Protein AF-X2F4T0-F1 (afdb_monomer)

Mean predicted aligned error: 16.47 Å

pLDDT: mean 76.65, std 18.2, range [30.33, 97.62]

InterPro domains:
  IPR002913 START domain [PF01852] (118-258)
  IPR002913 START domain [PS50848] (85-258)
  IPR023393 START-like domain superfamily [G3DSA:3.30.530.20] (119-259)
  IPR051869 StAR-related Lipid Transfer (STARD3) [PTHR46121] (121-260)

Organism: Bombyx mori (NCBI:txid7091)

Secondary structure (DSSP, 8-state):
-------PPP---HHHHHHHHHHHH--SSHHHHHHHHTTS-HHHHHHHHHHH-S-----------PPPHHHHHHHHHHHHHHHHHHHT-S-PEEEEE-TTT--EEEEEEETTTEEEEEE--SBTTEEEEEEEEPPBGGGTBPPEEEEEEEEEEEE-TTS-B-SSS-SEEEEEEEE---TT-PPPTTSEE-EEEEEEEEEEEEEEE-TTS-EEEEEEEEEEEEEE--SS--HHHHHHHHHHHHHHHHHHHHHHHHHHHHTT--

Nearest PDB structures (foldseek):
  7ztr-assembly1_A  TM=6.953E-01  e=1.237E-27  Bombyx mori
  7ztu-assembly1_A  TM=6.940E-01  e=1.237E-27  Bombyx mori
  7zvr-assembly1_A  TM=6.859E-01  e=2.130E-27  Bombyx mori
  7zvq-assembly1_A  TM=7.014E-01  e=6.310E-27  Bombyx mori
  8aaq-assembly1_A  TM=6.871E-01  e=3.115E-27  Bombyx mori

Radius of gyration: 27.35 Å; Cα contacts (8 Å, |Δi|>4): 321; chains: 1; bounding box: 47×78×76 Å

Sequence (262 aa):
MADSTSKSAPKINEETAERRLNELINVDSHDEYENRLSRISSALANWMKSVFNMDTTTKEEFDPVWLSIDEYKSQANESMANAWRIITLPNWTVEKRGTVRGDVVESRKVEGFGKVYRFTEIGDGVDLSYQVTAGGGRGIITPCDFVILRRTALLSREGRVVDDNPHGYISSGVSVQVPGYPPLKEMVRGHNKVGCWYLQPRTVQTPGGKIEDQALFQWLMCCDLKGKIPQFVLDVAFATVMLDYIVHVRKFVAEAKARAEF

Structure (mmCIF, N/CA/C/O backbone):
data_AF-X2F4T0-F1
#
_entry.id   AF-X2F4T0-F1
#
loop_
_atom_site.group_PDB
_atom_site.id
_atom_site.type_symbol
_atom_site.label_atom_id
_atom_site.label_alt_id
_atom_site.label_comp_id
_atom_site.label_asym_id
_atom_site.label_entity_id
_atom_site.label_seq_id
_atom_site.pdbx_PDB_ins_code
_atom_site.Cartn_x
_atom_site.Cartn_y
_atom_site.Cartn_z
_atom_site.occupancy
_atom_site.B_iso_or_equiv
_atom_site.auth_seq_id
_atom_site.auth_comp_id
_atom_site.auth_asym_id
_atom_site.auth_atom_id
_atom_site.pdbx_PDB_model_num
ATOM 1 N N . MET A 1 1 ? -8.424 -57.060 -48.474 1.00 34.72 1 MET A N 1
ATOM 2 C CA . MET A 1 1 ? -6.971 -56.800 -48.392 1.00 34.72 1 MET A CA 1
ATOM 3 C C . MET A 1 1 ? -6.812 -55.316 -48.686 1.00 34.72 1 MET A C 1
ATOM 5 O O . MET A 1 1 ? -7.198 -54.915 -49.772 1.00 34.72 1 MET A O 1
ATOM 9 N N . ALA A 1 2 ? -6.716 -54.465 -47.660 1.00 32.41 2 ALA A N 1
ATOM 10 C CA . ALA A 1 2 ? -5.462 -54.043 -47.008 1.00 32.41 2 ALA A CA 1
ATOM 11 C C . ALA A 1 2 ? -4.508 -53.392 -48.040 1.00 32.41 2 ALA A C 1
ATOM 13 O O . ALA A 1 2 ? -4.246 -53.999 -49.068 1.00 32.41 2 ALA A O 1
ATOM 14 N N . ASP A 1 3 ? -3.983 -52.181 -47.867 1.00 30.33 3 ASP A N 1
ATOM 15 C CA . ASP A 1 3 ? -3.604 -51.554 -46.605 1.00 30.33 3 ASP A CA 1
ATOM 16 C C . ASP A 1 3 ? -3.477 -50.025 -46.754 1.00 30.33 3 ASP A C 1
ATOM 18 O O . ASP A 1 3 ? -2.968 -49.519 -47.757 1.00 30.33 3 ASP A O 1
ATOM 22 N N . SER A 1 4 ? -3.947 -49.292 -45.746 1.00 38.19 4 SER A N 1
ATOM 23 C CA . SER A 1 4 ? -3.783 -47.847 -45.608 1.00 38.19 4 SER A CA 1
ATOM 24 C C . SER A 1 4 ? -2.483 -47.575 -44.856 1.00 38.19 4 SER A C 1
ATOM 26 O O . SER A 1 4 ? -2.460 -47.561 -43.624 1.00 38.19 4 SER A O 1
ATOM 28 N N . THR A 1 5 ? -1.385 -47.321 -45.563 1.00 35.44 5 THR A N 1
ATOM 29 C CA . THR A 1 5 ? -0.152 -46.872 -44.904 1.00 35.44 5 THR A CA 1
ATOM 30 C C . THR A 1 5 ? -0.245 -45.388 -44.565 1.00 35.44 5 THR A C 1
ATOM 32 O O . THR A 1 5 ? 0.221 -44.520 -45.304 1.00 35.44 5 THR A O 1
ATOM 35 N N . SER A 1 6 ? -0.844 -45.117 -43.405 1.00 35.50 6 SER A N 1
ATOM 36 C CA . SER A 1 6 ? -0.511 -43.976 -42.555 1.00 35.50 6 SER A CA 1
ATOM 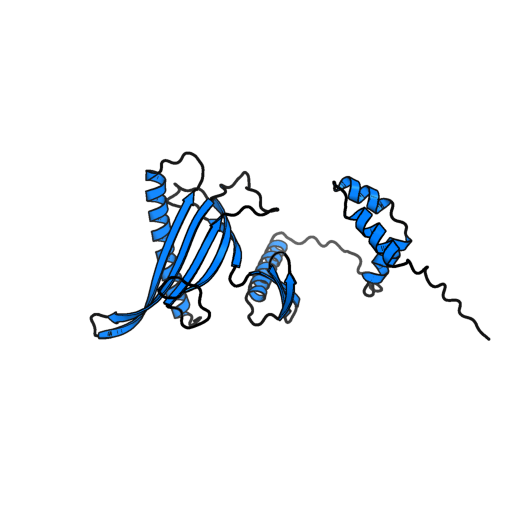37 C C . SER A 1 6 ? 1.012 -43.942 -42.381 1.00 35.50 6 SER A C 1
ATOM 39 O O . SER A 1 6 ? 1.595 -44.797 -41.712 1.00 35.50 6 SER A O 1
ATOM 41 N N . LYS A 1 7 ? 1.687 -42.987 -43.030 1.00 36.25 7 LYS A N 1
ATOM 42 C CA . LYS A 1 7 ? 3.088 -42.689 -42.716 1.00 36.25 7 LYS A CA 1
ATOM 43 C C . LYS A 1 7 ? 3.101 -41.980 -41.367 1.00 36.25 7 LYS A C 1
ATOM 45 O O . LYS A 1 7 ? 2.972 -40.761 -41.306 1.00 36.25 7 LYS A O 1
ATOM 50 N N . SER A 1 8 ? 3.227 -42.751 -40.288 1.00 39.72 8 SER A N 1
ATOM 51 C CA . SER A 1 8 ? 3.471 -42.202 -38.957 1.00 39.72 8 SER A CA 1
ATOM 52 C C . SER A 1 8 ? 4.715 -41.317 -39.007 1.00 39.72 8 SER A C 1
ATOM 54 O O . SER A 1 8 ? 5.788 -41.785 -39.402 1.00 39.72 8 SER A O 1
ATOM 56 N N . ALA A 1 9 ? 4.573 -40.049 -38.618 1.00 39.44 9 ALA A N 1
ATOM 57 C CA . ALA A 1 9 ? 5.710 -39.164 -38.405 1.00 39.44 9 ALA A CA 1
ATOM 58 C C . ALA A 1 9 ? 6.701 -39.832 -37.430 1.00 39.44 9 ALA A C 1
ATOM 60 O O . ALA A 1 9 ? 6.264 -40.519 -36.500 1.00 39.44 9 ALA A O 1
ATOM 61 N N . PRO A 1 10 ? 8.021 -39.684 -37.638 1.00 42.06 10 PRO A N 1
ATOM 62 C CA . PRO A 1 10 ? 9.007 -40.356 -36.804 1.00 42.06 10 PRO A CA 1
ATOM 63 C C . PRO A 1 10 ? 8.815 -39.925 -35.345 1.00 42.06 10 PRO A C 1
ATOM 65 O O . PRO A 1 10 ? 8.885 -38.737 -35.033 1.00 42.06 10 PRO A O 1
ATOM 68 N N . LYS A 1 11 ? 8.547 -40.893 -34.458 1.00 46.78 11 LYS A N 1
ATOM 69 C CA . L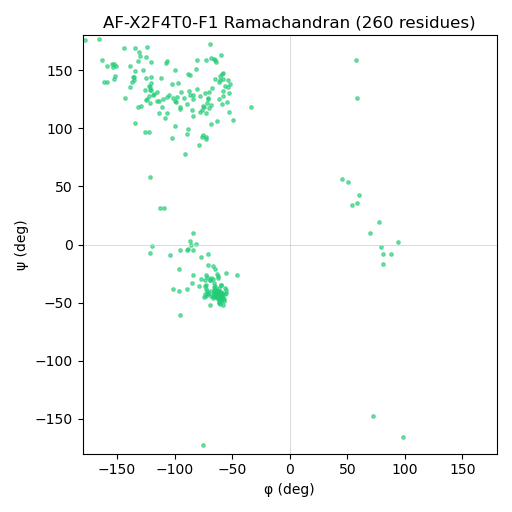YS A 1 11 ? 8.490 -40.663 -33.010 1.00 46.78 11 LYS A CA 1
ATOM 70 C C . LYS A 1 11 ? 9.878 -40.230 -32.548 1.00 46.78 11 LYS A C 1
ATOM 72 O O . LYS A 1 11 ? 10.804 -41.037 -32.510 1.00 46.78 11 LYS A O 1
ATOM 77 N N . ILE A 1 12 ? 10.024 -38.948 -32.240 1.00 49.56 12 ILE A N 1
ATOM 78 C CA . ILE A 1 12 ? 11.219 -38.425 -31.583 1.00 49.56 12 ILE A CA 1
ATOM 79 C C . ILE A 1 12 ? 11.184 -38.946 -30.142 1.00 49.56 12 ILE A C 1
ATOM 81 O O . ILE A 1 12 ? 10.179 -38.776 -29.458 1.00 49.56 12 ILE A O 1
ATOM 85 N N . ASN A 1 13 ? 12.253 -39.620 -29.711 1.00 57.34 13 ASN A N 1
ATOM 86 C CA . ASN A 1 13 ? 12.433 -40.035 -28.320 1.00 57.34 13 ASN A CA 1
ATOM 87 C C . ASN A 1 13 ? 12.401 -38.785 -27.417 1.00 57.34 13 ASN A C 1
ATOM 89 O O . ASN A 1 13 ? 13.129 -37.826 -27.681 1.00 57.34 13 ASN A O 1
ATOM 93 N N . GLU A 1 14 ? 11.562 -38.804 -26.383 1.00 50.53 14 GLU A N 1
ATOM 94 C CA . GLU A 1 14 ? 11.287 -37.698 -25.457 1.00 50.53 14 GLU A CA 1
ATOM 95 C C . GLU A 1 14 ? 12.575 -37.171 -24.797 1.00 50.53 14 GLU A C 1
ATOM 97 O O . GLU A 1 14 ? 12.822 -35.968 -24.816 1.00 50.53 14 GLU A O 1
ATOM 102 N N . GLU A 1 15 ? 13.508 -38.058 -24.428 1.00 53.06 15 GLU A N 1
ATOM 103 C CA . GLU A 1 15 ? 14.850 -37.682 -23.939 1.00 53.06 15 GLU A CA 1
ATOM 104 C C . GLU A 1 15 ? 15.665 -36.872 -24.963 1.00 53.06 15 GLU A C 1
ATOM 106 O O . GLU A 1 15 ? 16.446 -35.982 -24.624 1.00 53.06 15 GLU A O 1
ATOM 111 N N . THR A 1 16 ? 15.504 -37.171 -26.254 1.00 55.22 16 THR A N 1
ATOM 112 C CA . THR A 1 16 ? 16.222 -36.464 -27.327 1.00 55.22 16 THR A CA 1
ATOM 113 C C . THR A 1 16 ? 15.606 -35.091 -27.600 1.00 55.22 16 THR A C 1
ATOM 115 O O . THR A 1 16 ? 16.325 -34.171 -28.000 1.00 55.22 16 THR A O 1
ATOM 118 N N . ALA A 1 17 ? 14.297 -34.943 -27.379 1.00 51.72 17 ALA A N 1
ATOM 119 C CA . ALA A 1 17 ? 13.590 -33.671 -27.470 1.00 51.72 17 ALA A CA 1
ATOM 120 C C . ALA A 1 17 ? 13.931 -32.760 -26.280 1.00 51.72 17 ALA A C 1
ATOM 122 O O . ALA A 1 17 ? 14.278 -31.600 -26.492 1.00 51.72 17 ALA A O 1
ATOM 123 N N . GLU A 1 18 ? 13.947 -33.300 -25.059 1.00 52.81 18 GLU A N 1
ATOM 124 C CA . GLU A 1 18 ? 14.320 -32.566 -23.844 1.00 52.81 18 GLU A CA 1
ATOM 125 C C . GLU A 1 18 ? 15.777 -32.100 -23.866 1.00 52.81 18 GLU A C 1
ATOM 127 O O . GLU A 1 18 ? 16.062 -30.950 -23.532 1.00 52.81 18 GLU A O 1
ATOM 132 N N . ARG A 1 19 ? 16.712 -32.934 -24.345 1.00 59.75 19 ARG A N 1
ATOM 133 C CA . ARG A 1 19 ? 18.116 -32.519 -24.507 1.00 59.75 19 ARG A CA 1
ATOM 134 C C . ARG A 1 19 ? 18.255 -31.337 -25.469 1.00 59.75 19 ARG A C 1
ATOM 136 O O . ARG A 1 19 ? 18.952 -30.377 -25.161 1.00 59.75 19 ARG A O 1
ATOM 143 N N . ARG A 1 20 ? 17.563 -31.382 -26.611 1.00 56.28 20 ARG A N 1
ATOM 144 C CA . ARG A 1 20 ? 17.588 -30.304 -27.618 1.00 56.28 20 ARG A CA 1
ATOM 145 C C . ARG A 1 20 ? 16.887 -29.032 -27.140 1.00 56.28 20 ARG A C 1
ATOM 147 O O . ARG A 1 20 ? 17.281 -27.943 -27.541 1.00 56.28 20 ARG A O 1
ATOM 154 N N . LEU A 1 21 ? 15.874 -29.168 -26.286 1.00 49.81 21 LEU A N 1
ATOM 155 C CA . LEU A 1 21 ? 15.186 -28.050 -25.648 1.00 49.81 21 LEU A CA 1
ATOM 156 C C . LEU A 1 21 ? 16.086 -27.375 -24.599 1.00 49.81 21 LEU A C 1
ATOM 158 O O . LEU A 1 21 ? 16.213 -26.155 -24.592 1.00 49.81 21 LEU A O 1
ATOM 162 N N . ASN A 1 22 ? 16.799 -28.158 -23.788 1.00 54.38 22 ASN A N 1
ATOM 163 C CA . ASN A 1 22 ? 17.769 -27.637 -22.821 1.00 54.38 22 ASN A CA 1
ATOM 164 C C . ASN A 1 22 ? 18.965 -26.940 -23.493 1.00 54.38 22 ASN A C 1
ATOM 166 O O . ASN A 1 22 ? 19.428 -25.916 -22.999 1.00 54.38 22 ASN A O 1
ATOM 170 N N . GLU A 1 23 ? 19.426 -27.433 -24.646 1.00 55.47 23 GLU A N 1
ATOM 171 C CA . GLU A 1 23 ? 20.456 -26.772 -25.471 1.00 55.47 23 GLU A CA 1
ATOM 172 C C . GLU A 1 23 ? 19.984 -25.442 -26.097 1.00 55.47 23 GLU A C 1
ATOM 174 O O . GLU A 1 23 ? 20.820 -24.631 -26.510 1.00 55.47 23 GLU A O 1
ATOM 179 N N . LEU A 1 24 ? 18.665 -25.213 -26.175 1.00 49.72 24 LEU A N 1
ATOM 180 C CA . LEU A 1 24 ? 18.072 -23.969 -26.668 1.00 49.72 24 LEU A CA 1
ATOM 181 C C . LEU A 1 24 ? 17.861 -22.925 -25.576 1.00 49.72 24 LEU A C 1
ATOM 183 O O . LEU A 1 24 ? 18.011 -21.738 -25.834 1.00 49.72 24 LEU A O 1
ATOM 187 N N . ILE A 1 25 ? 17.466 -23.369 -24.383 1.00 44.50 25 ILE A N 1
ATOM 188 C CA . ILE A 1 25 ? 17.078 -22.484 -23.278 1.00 44.50 25 ILE A CA 1
ATOM 189 C C . ILE A 1 25 ? 18.314 -22.012 -22.493 1.00 44.50 25 ILE A C 1
ATOM 191 O O . ILE A 1 25 ? 18.301 -20.918 -21.937 1.00 44.50 25 ILE A O 1
ATOM 195 N N . ASN A 1 26 ? 19.403 -22.791 -22.495 1.00 54.03 26 ASN A N 1
ATOM 196 C CA . ASN A 1 26 ? 20.692 -22.384 -21.928 1.00 54.03 26 ASN A CA 1
ATOM 197 C C . ASN A 1 26 ? 21.576 -21.701 -22.978 1.00 54.03 26 ASN A C 1
ATOM 199 O O . ASN A 1 26 ? 22.514 -22.299 -23.512 1.00 54.03 26 ASN A O 1
ATOM 203 N N . VAL A 1 27 ? 21.274 -20.437 -23.259 1.00 52.91 27 VAL A N 1
ATOM 204 C CA . VAL A 1 27 ? 22.135 -19.534 -24.029 1.00 52.91 27 VAL A CA 1
ATOM 205 C C . VAL A 1 27 ? 22.200 -18.173 -23.357 1.00 52.91 27 VAL A C 1
ATOM 207 O O . VAL A 1 27 ? 21.212 -17.691 -22.806 1.00 52.91 27 VAL A O 1
ATOM 210 N N . ASP A 1 28 ? 23.372 -17.549 -23.422 1.00 53.44 28 ASP A N 1
ATOM 211 C CA . ASP A 1 28 ? 23.686 -16.350 -22.641 1.00 53.44 28 ASP A CA 1
ATOM 212 C C . ASP A 1 28 ? 23.230 -15.045 -23.327 1.00 53.44 28 ASP A C 1
ATOM 214 O O . ASP A 1 28 ? 23.408 -13.956 -22.778 1.00 53.44 28 ASP A O 1
ATOM 218 N N . SER A 1 29 ? 22.628 -15.123 -24.525 1.00 57.91 29 SER A N 1
ATOM 219 C CA . SER A 1 29 ? 22.094 -13.959 -25.246 1.00 57.91 29 SER A CA 1
ATOM 220 C C . SER A 1 29 ? 20.898 -14.279 -26.154 1.00 57.91 29 SER A C 1
ATOM 222 O O . SER A 1 29 ? 20.744 -15.389 -26.666 1.00 57.91 29 SER A O 1
ATOM 224 N N . HIS A 1 30 ? 20.058 -13.265 -26.383 1.00 45.62 30 HIS A N 1
ATOM 225 C CA . HIS A 1 30 ? 18.865 -13.355 -27.231 1.00 45.62 30 HIS A CA 1
ATOM 226 C C . HIS A 1 30 ? 19.203 -13.605 -28.714 1.00 45.62 30 HIS A C 1
ATOM 228 O O . HIS A 1 30 ? 18.536 -14.396 -29.373 1.00 45.62 30 HIS A O 1
ATOM 234 N N . ASP A 1 31 ? 20.292 -13.024 -29.223 1.00 59.56 31 ASP A N 1
ATOM 235 C CA . ASP A 1 31 ? 20.726 -13.232 -30.612 1.00 59.56 31 ASP A CA 1
ATOM 236 C C . ASP A 1 31 ? 21.247 -14.659 -30.854 1.00 59.56 31 ASP A C 1
ATOM 238 O O . ASP A 1 31 ? 21.120 -15.213 -31.951 1.00 59.56 31 ASP A O 1
ATOM 242 N N . GLU A 1 32 ? 21.830 -15.283 -29.827 1.00 56.03 32 GLU A N 1
ATOM 243 C CA . GLU A 1 32 ? 22.248 -16.684 -29.877 1.00 56.03 32 GLU A CA 1
ATOM 244 C C . GLU A 1 32 ? 21.044 -17.630 -29.822 1.00 56.03 32 GLU A C 1
ATOM 246 O O . GLU A 1 32 ? 21.013 -18.626 -30.550 1.00 56.03 32 GLU A O 1
ATOM 251 N N . TYR A 1 33 ? 20.029 -17.287 -29.025 1.00 52.78 33 TYR A N 1
ATOM 252 C CA . TYR A 1 33 ? 18.744 -17.984 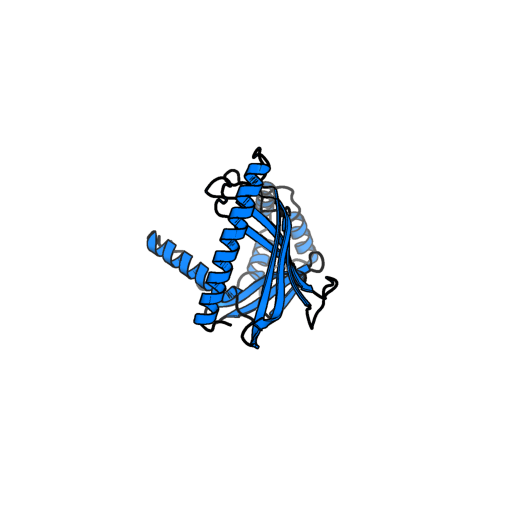-29.001 1.00 52.78 33 TYR A CA 1
ATOM 253 C C . TYR A 1 33 ? 18.080 -17.983 -30.385 1.00 52.78 33 TYR A C 1
ATOM 255 O O . TYR A 1 33 ? 17.775 -19.054 -30.910 1.00 52.78 33 TYR A O 1
ATOM 263 N N . GLU A 1 34 ? 17.943 -16.818 -31.023 1.00 53.06 34 GLU A N 1
ATOM 264 C CA . GLU A 1 34 ? 17.313 -16.678 -32.347 1.00 53.06 34 GLU A CA 1
ATOM 265 C C . GLU A 1 34 ? 18.103 -17.402 -33.452 1.00 53.06 34 GLU A C 1
ATOM 267 O O . GLU A 1 34 ? 17.537 -18.132 -34.275 1.00 53.06 34 GLU A O 1
ATOM 272 N N . ASN A 1 35 ? 19.438 -17.313 -33.428 1.00 62.19 35 ASN A N 1
ATOM 273 C CA . ASN A 1 35 ? 20.282 -18.074 -34.352 1.00 62.19 35 ASN A CA 1
ATOM 274 C C . ASN A 1 35 ? 20.129 -19.588 -34.168 1.00 62.19 35 ASN A C 1
ATOM 276 O O . ASN A 1 35 ? 20.092 -20.325 -35.156 1.00 62.19 35 ASN A O 1
ATOM 280 N N . ARG A 1 36 ? 20.034 -20.086 -32.931 1.00 58.38 36 ARG A N 1
ATOM 281 C CA . ARG A 1 36 ? 19.844 -21.521 -32.669 1.00 58.38 36 ARG A CA 1
ATOM 282 C C . ARG A 1 36 ? 18.441 -21.985 -33.035 1.00 58.38 36 ARG A C 1
ATOM 284 O O . ARG A 1 36 ? 18.317 -23.045 -33.647 1.00 58.38 36 ARG A O 1
ATOM 291 N N . LEU A 1 37 ? 17.420 -21.179 -32.747 1.00 50.31 37 LEU A N 1
ATOM 292 C CA . LEU A 1 37 ? 16.026 -21.419 -33.121 1.00 50.31 37 LEU A CA 1
ATOM 293 C C . LEU A 1 37 ? 15.891 -21.628 -34.637 1.00 50.31 37 LEU A C 1
ATOM 295 O O . LEU A 1 37 ? 15.239 -22.576 -35.075 1.00 50.31 37 LEU A O 1
ATOM 299 N N . SER A 1 38 ? 16.604 -20.825 -35.434 1.00 57.75 38 SER A N 1
ATOM 300 C CA . SER A 1 38 ? 16.615 -20.933 -36.901 1.00 57.75 38 SER A CA 1
ATOM 301 C C . SER A 1 38 ? 17.231 -22.236 -37.447 1.00 57.75 38 SER A C 1
ATOM 303 O O . SER A 1 38 ? 16.947 -22.630 -38.578 1.00 57.75 38 SER A O 1
ATOM 305 N N . ARG A 1 39 ? 18.059 -22.934 -36.653 1.00 53.66 39 ARG A N 1
ATOM 306 C CA . ARG A 1 39 ? 18.777 -24.168 -37.044 1.00 53.66 39 ARG A CA 1
ATOM 307 C C . ARG A 1 39 ? 18.055 -25.451 -36.631 1.00 53.66 39 ARG A C 1
ATOM 309 O O . ARG A 1 39 ? 18.507 -26.548 -36.969 1.00 53.66 39 ARG A O 1
ATOM 316 N N . ILE A 1 40 ? 16.947 -25.346 -35.903 1.00 54.66 40 ILE A N 1
ATOM 317 C CA . ILE A 1 40 ? 16.163 -26.500 -35.470 1.00 54.66 40 ILE A CA 1
ATOM 318 C C . ILE A 1 40 ? 15.437 -27.113 -36.673 1.00 54.66 40 ILE A C 1
ATOM 320 O O . ILE A 1 40 ? 14.687 -26.449 -37.383 1.00 54.66 40 ILE A O 1
ATOM 324 N N . SER A 1 41 ? 15.625 -28.420 -36.879 1.00 54.16 41 SER A N 1
ATOM 325 C CA . SER A 1 41 ? 14.982 -29.149 -37.976 1.00 54.16 41 SER A CA 1
ATOM 326 C C . SER A 1 41 ? 13.454 -29.053 -37.917 1.00 54.16 41 SER A C 1
ATOM 328 O O . SER A 1 41 ? 12.866 -29.130 -36.833 1.00 54.16 41 SER A O 1
ATOM 330 N N . SER A 1 42 ? 12.822 -29.048 -39.091 1.00 54.53 42 SER A N 1
ATOM 331 C CA . SER A 1 42 ? 11.366 -29.075 -39.293 1.00 54.53 42 SER A CA 1
ATOM 332 C C . SER A 1 42 ? 10.617 -30.100 -38.431 1.00 54.53 42 SER A C 1
ATOM 334 O O . SER A 1 42 ? 9.462 -29.876 -38.086 1.00 54.53 42 SER A O 1
ATOM 336 N N . ALA A 1 43 ? 11.263 -31.190 -38.014 1.00 50.66 43 ALA A N 1
ATOM 337 C CA . ALA A 1 43 ? 10.671 -32.212 -37.157 1.00 50.66 43 ALA A CA 1
ATOM 338 C C . ALA A 1 43 ? 10.303 -31.718 -35.738 1.00 50.66 43 ALA A C 1
ATOM 340 O O . ALA A 1 43 ? 9.238 -32.080 -35.243 1.00 50.66 43 ALA A O 1
ATOM 341 N N . LEU A 1 44 ? 11.114 -30.860 -35.098 1.00 47.47 44 LEU A N 1
ATOM 342 C CA . LEU A 1 44 ? 10.796 -30.316 -33.763 1.00 47.47 44 LEU A CA 1
ATOM 343 C C . LEU A 1 44 ? 9.767 -29.181 -33.860 1.00 47.47 44 LEU A C 1
ATOM 345 O O . LEU A 1 44 ? 8.865 -29.101 -33.033 1.00 47.47 44 LEU A O 1
ATOM 349 N N . ALA A 1 45 ? 9.842 -28.364 -34.916 1.00 50.00 45 ALA A N 1
ATOM 350 C CA . ALA A 1 45 ? 8.810 -27.376 -35.228 1.00 50.00 45 ALA A CA 1
ATOM 351 C C . ALA A 1 45 ? 7.447 -28.044 -35.492 1.00 50.00 45 ALA A C 1
ATOM 353 O O . ALA A 1 45 ? 6.415 -27.537 -35.061 1.00 50.00 45 ALA A O 1
ATOM 354 N N . ASN A 1 46 ? 7.432 -29.209 -36.147 1.00 49.00 46 ASN A N 1
ATOM 355 C CA . ASN A 1 46 ? 6.214 -29.984 -36.389 1.00 49.00 46 ASN A CA 1
ATOM 356 C C . ASN A 1 46 ? 5.681 -30.664 -35.119 1.00 49.00 46 ASN A C 1
ATOM 358 O O . ASN A 1 46 ? 4.468 -30.734 -34.942 1.00 49.00 46 ASN A O 1
ATOM 362 N N . TRP A 1 47 ? 6.556 -31.116 -34.216 1.00 51.53 47 TRP A N 1
ATOM 363 C CA . TRP A 1 47 ? 6.140 -31.618 -32.904 1.00 51.53 47 TRP A CA 1
ATOM 364 C C . TRP A 1 47 ? 5.557 -30.500 -32.028 1.00 51.53 47 TRP A C 1
ATOM 366 O O . TRP A 1 47 ? 4.457 -30.657 -31.511 1.00 51.53 47 TRP A O 1
ATOM 376 N N . MET A 1 48 ? 6.206 -29.332 -31.955 1.00 41.78 48 MET A N 1
ATOM 377 C CA . MET A 1 48 ? 5.660 -28.161 -31.256 1.00 41.78 48 MET A CA 1
ATOM 378 C C . MET A 1 48 ? 4.309 -27.733 -31.844 1.00 41.78 48 MET A C 1
ATOM 380 O O . MET A 1 48 ? 3.357 -27.523 -31.102 1.00 41.78 48 MET A O 1
ATOM 384 N N . LYS A 1 49 ? 4.166 -27.709 -33.175 1.00 45.81 49 LYS A N 1
ATOM 385 C CA . LYS A 1 49 ? 2.864 -27.482 -33.826 1.00 45.81 49 LYS A CA 1
ATOM 386 C C . LYS A 1 49 ? 1.818 -28.535 -33.453 1.00 45.81 49 LYS A C 1
ATOM 388 O O . LYS A 1 49 ? 0.657 -28.186 -33.317 1.00 45.81 49 LYS A O 1
ATOM 393 N N . SER A 1 50 ? 2.203 -29.796 -33.257 1.00 48.88 50 SER A N 1
ATOM 394 C CA . SER A 1 50 ? 1.286 -30.861 -32.822 1.00 48.88 50 SER A CA 1
ATOM 395 C C . SER A 1 50 ? 0.854 -30.736 -31.359 1.00 48.88 50 SER A C 1
ATOM 397 O O . SER A 1 50 ? -0.214 -31.230 -31.016 1.00 48.88 50 SER A O 1
ATOM 399 N N . VAL A 1 51 ? 1.679 -30.130 -30.503 1.00 43.72 51 VAL A N 1
ATOM 400 C CA . VAL A 1 51 ? 1.371 -29.913 -29.079 1.00 43.72 51 VAL A CA 1
ATOM 401 C C . VAL A 1 51 ? 0.548 -28.635 -28.883 1.00 43.72 51 VAL A C 1
ATOM 403 O O . VAL A 1 51 ? -0.312 -28.596 -28.008 1.00 43.72 51 VAL A O 1
ATOM 406 N N . PHE A 1 52 ? 0.777 -27.608 -29.711 1.00 43.03 52 PHE A N 1
ATOM 407 C CA . PHE A 1 52 ? 0.170 -26.281 -29.560 1.00 43.03 52 PHE A CA 1
ATOM 408 C C . PHE A 1 52 ? -0.982 -25.963 -30.527 1.00 43.03 52 PHE A C 1
ATOM 410 O O . PHE A 1 52 ? -1.677 -24.974 -30.304 1.00 43.03 52 PHE A O 1
ATOM 417 N N . ASN A 1 53 ? -1.254 -26.783 -31.549 1.00 42.09 53 ASN A N 1
ATOM 418 C CA . ASN A 1 53 ? -2.454 -26.604 -32.369 1.00 42.09 53 ASN A CA 1
ATOM 419 C C . ASN A 1 53 ? -3.655 -27.354 -31.780 1.00 42.09 53 ASN A C 1
ATOM 421 O O . ASN A 1 53 ? -3.871 -28.535 -32.053 1.00 42.09 53 ASN A O 1
ATOM 425 N N . MET A 1 54 ? -4.500 -26.602 -31.069 1.00 40.62 54 MET A N 1
ATOM 426 C CA . MET A 1 54 ? -5.941 -26.718 -31.292 1.00 40.62 54 MET A CA 1
ATOM 427 C C . MET A 1 54 ? -6.237 -26.389 -32.767 1.00 40.62 54 MET A C 1
ATOM 429 O O . MET A 1 54 ? -5.527 -25.608 -33.398 1.00 40.62 54 MET A O 1
ATOM 433 N N . ASP A 1 55 ? -7.248 -27.050 -33.312 1.00 38.28 55 ASP A N 1
ATOM 434 C CA . ASP A 1 55 ? -7.743 -26.964 -34.687 1.00 38.28 55 ASP A CA 1
ATOM 435 C C . ASP A 1 55 ? -7.613 -25.555 -35.324 1.00 38.28 55 ASP A C 1
ATOM 437 O O . ASP A 1 55 ? -8.190 -24.589 -34.836 1.00 38.28 55 ASP A O 1
ATOM 441 N N . THR A 1 56 ? -6.846 -25.428 -36.416 1.00 42.72 56 THR A N 1
ATOM 442 C CA . THR A 1 56 ? -6.675 -24.179 -37.203 1.00 42.72 56 THR A CA 1
ATOM 443 C C . THR A 1 56 ? -7.299 -24.300 -38.597 1.00 42.72 56 THR A C 1
ATOM 445 O O . THR A 1 56 ? -6.831 -23.705 -39.570 1.00 42.72 56 THR A O 1
ATOM 448 N N . THR A 1 57 ? -8.377 -25.074 -38.728 1.00 41.88 57 THR A N 1
ATOM 449 C CA . THR A 1 57 ? -9.168 -25.120 -39.968 1.00 41.88 57 THR A CA 1
ATOM 450 C C . THR A 1 57 ? -9.983 -23.844 -40.223 1.00 41.88 57 THR A C 1
ATOM 452 O O . THR A 1 57 ? -10.457 -23.652 -41.340 1.00 41.88 57 THR A O 1
ATOM 455 N N . THR A 1 58 ? -10.057 -22.908 -39.274 1.00 45.94 58 THR A N 1
ATOM 456 C CA . THR A 1 58 ? -10.545 -21.539 -39.502 1.00 45.94 58 THR A CA 1
ATOM 457 C C . THR A 1 58 ? -9.364 -20.573 -39.594 1.00 45.94 58 THR A C 1
ATOM 459 O O . THR A 1 58 ? -8.880 -20.052 -38.592 1.00 45.94 58 THR A O 1
ATOM 462 N N . LYS A 1 59 ? -8.866 -20.342 -40.812 1.00 46.72 59 LYS A N 1
ATOM 463 C CA . LYS A 1 59 ? -7.994 -19.194 -41.088 1.00 46.72 59 LYS A CA 1
ATOM 464 C C . LYS A 1 59 ? -8.854 -17.931 -41.063 1.00 46.72 59 LYS A C 1
ATOM 466 O O . LYS A 1 59 ? -9.433 -17.580 -42.085 1.00 46.72 59 LYS A O 1
ATOM 471 N N . GLU A 1 60 ? -8.950 -17.268 -39.917 1.00 49.38 60 GLU A N 1
ATOM 472 C CA . GLU A 1 60 ? -9.285 -15.844 -39.928 1.00 49.38 60 GLU A CA 1
ATOM 473 C C . GLU A 1 60 ? -8.044 -15.097 -40.426 1.00 49.38 60 GLU A C 1
ATOM 475 O O . GLU A 1 60 ? -6.967 -15.157 -39.830 1.00 49.38 60 GLU A O 1
ATOM 480 N N . GLU A 1 61 ? -8.168 -14.492 -41.604 1.00 49.34 61 GLU A N 1
ATOM 481 C CA . GLU A 1 61 ? -7.175 -13.574 -42.150 1.00 49.34 61 GLU A CA 1
ATOM 482 C C . GLU A 1 61 ? -7.063 -12.384 -41.186 1.00 49.34 61 GLU A C 1
ATOM 484 O O . GLU A 1 61 ? -8.070 -11.784 -40.819 1.00 49.34 61 GLU A O 1
ATOM 489 N N . PHE A 1 62 ? -5.853 -12.074 -40.717 1.00 41.75 62 PHE A N 1
ATOM 490 C CA . PHE A 1 62 ? -5.638 -10.932 -39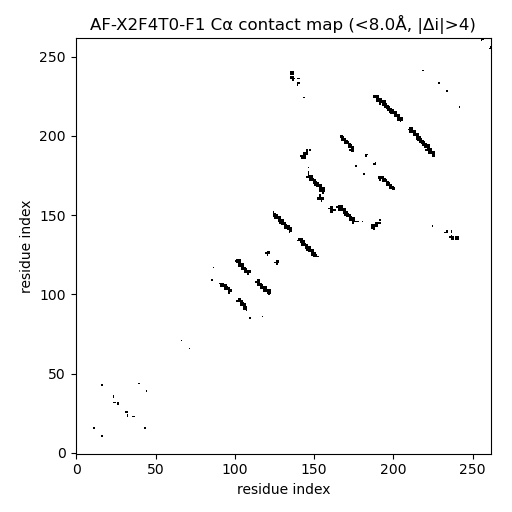.830 1.00 41.75 62 PHE A CA 1
ATOM 491 C C . PHE A 1 62 ? -5.872 -9.634 -40.615 1.00 41.75 62 PHE A C 1
ATOM 493 O O . PHE A 1 62 ? -5.020 -9.238 -41.411 1.00 41.75 62 PHE A O 1
ATOM 500 N N . ASP A 1 63 ? -7.026 -9.001 -40.396 1.00 54.09 63 ASP A N 1
ATOM 501 C CA . ASP A 1 63 ? -7.422 -7.721 -40.990 1.00 54.09 63 ASP A CA 1
ATOM 502 C C . ASP A 1 63 ? -7.182 -6.574 -39.987 1.00 54.09 63 ASP A C 1
ATOM 504 O O . ASP A 1 63 ? -7.936 -6.423 -39.018 1.00 54.09 63 ASP A O 1
ATOM 508 N N . PRO A 1 64 ? -6.097 -5.788 -40.132 1.00 44.50 64 PRO A N 1
ATOM 509 C CA . PRO A 1 64 ? -5.768 -4.732 -39.187 1.00 44.50 64 PRO A CA 1
ATOM 510 C C . PRO A 1 64 ? -6.688 -3.518 -39.379 1.00 44.50 64 PRO A C 1
ATOM 512 O O . PRO A 1 64 ? -6.400 -2.607 -40.157 1.00 44.50 64 PRO A O 1
ATOM 515 N N . VAL A 1 65 ? -7.771 -3.466 -38.605 1.00 67.88 65 VAL A N 1
ATOM 516 C CA . VAL A 1 65 ? -8.616 -2.272 -38.489 1.00 67.88 65 VAL A CA 1
ATOM 517 C C . VAL A 1 65 ? -8.011 -1.327 -37.451 1.00 67.88 65 VAL A C 1
ATOM 519 O O . VAL A 1 65 ? -8.000 -1.608 -36.251 1.00 67.88 65 VAL A O 1
ATOM 522 N N . TRP A 1 66 ? -7.493 -0.189 -37.911 1.00 68.00 66 TRP A N 1
ATOM 523 C CA . TRP A 1 66 ? -7.043 0.884 -37.027 1.00 68.00 66 TRP A CA 1
ATOM 524 C C . TRP A 1 66 ? -8.251 1.572 -36.394 1.00 68.00 66 TRP A C 1
ATOM 526 O O . TRP A 1 66 ? -9.108 2.102 -37.100 1.00 68.00 66 TRP A O 1
ATOM 536 N N . LEU A 1 67 ? -8.302 1.581 -35.064 1.00 77.12 67 LEU A N 1
ATOM 537 C CA . LEU A 1 67 ? -9.336 2.290 -34.318 1.00 77.12 67 LEU A CA 1
ATOM 538 C C . LEU A 1 67 ? -9.002 3.781 -34.226 1.00 77.12 67 LEU A C 1
ATOM 540 O O . LEU A 1 67 ? -7.846 4.204 -34.335 1.00 77.12 67 LEU A O 1
ATOM 544 N N . SER A 1 68 ? -10.014 4.598 -33.968 1.00 83.19 68 SER A N 1
ATOM 545 C CA . SER A 1 68 ? -9.789 5.968 -33.523 1.00 83.19 68 SER A CA 1
ATOM 546 C C . SER A 1 68 ? -9.109 5.993 -32.148 1.00 83.19 68 SER A C 1
ATOM 548 O O . SER A 1 68 ? -9.174 5.048 -31.358 1.00 83.19 68 SER A O 1
ATOM 550 N N . ILE A 1 69 ? -8.466 7.118 -31.825 1.00 75.69 69 ILE A N 1
ATOM 551 C CA . ILE A 1 69 ? -7.829 7.329 -30.515 1.00 75.69 69 ILE A CA 1
ATOM 552 C C . ILE A 1 69 ? -8.837 7.135 -29.369 1.00 75.69 69 ILE A C 1
ATOM 554 O O . ILE A 1 69 ? -8.478 6.595 -28.321 1.00 75.69 69 ILE A O 1
ATOM 558 N N . ASP A 1 70 ? -10.084 7.564 -29.557 1.00 85.69 70 ASP A N 1
ATOM 559 C CA . ASP A 1 70 ? -11.116 7.468 -28.525 1.00 85.69 70 ASP A CA 1
ATOM 560 C C . ASP A 1 70 ? -11.609 6.029 -28.338 1.00 85.69 70 ASP A C 1
ATOM 562 O O . ASP A 1 70 ? -11.808 5.599 -27.202 1.00 85.69 70 ASP A O 1
ATOM 566 N N . GLU A 1 71 ? -11.702 5.245 -29.413 1.00 81.06 71 GLU A N 1
ATOM 567 C CA . GLU A 1 71 ? -12.000 3.810 -29.340 1.00 81.06 71 GLU A CA 1
ATOM 568 C C . GLU A 1 71 ? -10.875 3.032 -28.648 1.00 81.06 71 GLU A C 1
ATOM 570 O O . GLU A 1 71 ? -11.153 2.227 -27.758 1.00 81.06 71 GLU A O 1
ATOM 575 N N . TYR A 1 72 ? -9.605 3.326 -28.955 1.00 73.88 72 TYR A N 1
ATOM 576 C CA . TYR A 1 72 ? -8.472 2.731 -28.236 1.00 73.88 72 TYR A CA 1
ATOM 577 C C . TYR A 1 72 ? -8.513 3.045 -26.736 1.00 73.88 72 TYR A C 1
ATOM 579 O O . TYR A 1 72 ? -8.325 2.155 -25.905 1.00 73.88 72 TYR A O 1
ATOM 587 N N . LYS A 1 73 ? -8.784 4.303 -26.368 1.00 73.62 73 LYS A N 1
ATOM 588 C CA . LYS A 1 73 ? -8.921 4.705 -24.958 1.00 73.62 73 LYS A CA 1
ATOM 589 C C . LYS A 1 73 ? -10.098 4.012 -24.283 1.00 73.62 73 LYS A C 1
ATOM 591 O O . LYS A 1 73 ? -9.973 3.585 -23.137 1.00 73.62 73 LYS A O 1
ATOM 596 N N . SER A 1 74 ? -11.232 3.910 -24.972 1.00 85.44 74 SER A N 1
ATOM 597 C CA . SER A 1 74 ? -12.432 3.254 -24.455 1.00 85.44 74 SER A CA 1
ATOM 598 C C . SER A 1 74 ? -12.164 1.778 -24.159 1.00 85.44 74 SER A C 1
ATOM 600 O O . SER A 1 74 ? -12.370 1.351 -23.023 1.00 85.44 74 SER A O 1
ATOM 602 N N . GLN A 1 75 ? -11.583 1.042 -25.112 1.00 81.38 75 GLN A N 1
ATOM 603 C CA . GLN A 1 75 ? -11.221 -0.366 -24.925 1.00 81.38 75 GLN A CA 1
ATOM 604 C C . GLN A 1 75 ? -10.190 -0.565 -23.808 1.00 81.38 75 GLN A C 1
ATOM 606 O O . GLN A 1 75 ? -10.311 -1.495 -23.012 1.00 81.38 75 GLN A O 1
ATOM 611 N N . ALA A 1 76 ? -9.195 0.321 -23.694 1.00 71.62 76 ALA A N 1
ATOM 612 C CA . ALA A 1 76 ? -8.211 0.256 -22.614 1.00 71.62 76 ALA A CA 1
ATOM 613 C C . ALA A 1 76 ? -8.855 0.456 -21.230 1.00 71.62 76 ALA A C 1
ATOM 615 O O . ALA A 1 76 ? -8.574 -0.300 -20.297 1.00 71.62 76 ALA A O 1
ATOM 616 N N . ASN A 1 77 ? -9.751 1.438 -21.100 1.00 79.31 77 ASN A N 1
ATOM 617 C CA . ASN A 1 77 ? -10.467 1.703 -19.851 1.00 79.31 77 ASN A CA 1
ATOM 618 C C . ASN A 1 77 ? -11.406 0.552 -19.475 1.00 79.31 77 ASN A C 1
ATOM 620 O O . ASN A 1 77 ? -11.458 0.155 -18.310 1.00 79.31 77 ASN A O 1
ATOM 624 N N . GLU A 1 78 ? -12.120 -0.006 -20.452 1.00 85.62 78 GLU A N 1
ATOM 625 C CA . GLU A 1 78 ? -12.984 -1.167 -20.248 1.00 85.62 78 GLU A CA 1
ATOM 626 C C . GLU A 1 78 ? -12.177 -2.398 -19.817 1.00 85.62 78 GLU A C 1
ATOM 628 O O . GLU A 1 78 ? -12.537 -3.068 -18.848 1.00 85.62 78 GLU A O 1
ATOM 633 N N . SER A 1 79 ? -11.049 -2.665 -20.481 1.00 84.88 79 SER A N 1
ATOM 634 C CA . SER A 1 79 ? -10.127 -3.745 -20.116 1.00 84.88 79 SER A CA 1
ATOM 635 C C . SER A 1 79 ? -9.627 -3.594 -18.677 1.00 84.88 79 SER A C 1
ATOM 637 O O . SER A 1 79 ? -9.698 -4.542 -17.892 1.00 84.88 79 SER A O 1
ATOM 639 N N . MET A 1 80 ? -9.220 -2.383 -18.283 1.00 80.62 80 MET A N 1
ATOM 640 C CA . MET A 1 80 ? -8.793 -2.081 -16.915 1.00 80.62 80 MET A CA 1
ATOM 641 C C . MET A 1 80 ? -9.914 -2.327 -15.893 1.00 80.62 80 MET A C 1
ATOM 643 O O . MET A 1 80 ? -9.683 -2.978 -14.871 1.00 80.62 80 MET A O 1
ATOM 647 N N . ALA A 1 81 ? -11.132 -1.850 -16.165 1.00 80.75 81 ALA A N 1
ATOM 648 C CA . ALA A 1 81 ? -12.282 -2.044 -15.283 1.00 80.75 81 ALA A CA 1
ATOM 649 C C . ALA A 1 81 ? -12.651 -3.531 -15.139 1.00 80.75 81 ALA A C 1
ATOM 651 O O . ALA A 1 81 ? -12.904 -4.009 -14.030 1.00 80.75 81 ALA A O 1
ATOM 652 N N . ASN A 1 82 ? -12.625 -4.283 -16.242 1.00 87.06 82 ASN A N 1
ATOM 653 C CA . ASN A 1 82 ? -12.869 -5.723 -16.243 1.00 87.06 82 ASN A CA 1
ATOM 654 C C . ASN A 1 82 ? -11.790 -6.488 -15.475 1.00 87.06 82 ASN A C 1
ATOM 656 O O . ASN A 1 82 ? -12.127 -7.329 -14.641 1.00 87.06 82 ASN A O 1
ATOM 660 N N . ALA A 1 83 ? -10.512 -6.172 -15.690 1.00 82.25 83 ALA A N 1
ATOM 661 C CA . ALA A 1 83 ? -9.406 -6.782 -14.960 1.00 82.25 83 ALA A CA 1
ATOM 662 C C . ALA A 1 83 ? -9.523 -6.534 -13.449 1.00 82.25 83 ALA A C 1
ATOM 664 O O . ALA A 1 83 ? -9.409 -7.478 -12.667 1.00 82.25 83 ALA A O 1
ATOM 665 N N . TRP A 1 84 ? -9.832 -5.298 -13.034 1.00 80.62 84 TRP A N 1
ATOM 666 C CA . TRP A 1 84 ? -10.054 -4.955 -11.626 1.00 80.62 84 TRP A CA 1
ATOM 667 C C . TRP A 1 84 ? -11.239 -5.714 -11.017 1.00 80.62 84 TRP A C 1
ATOM 669 O O . TRP A 1 84 ? -11.128 -6.297 -9.936 1.00 80.62 84 TRP A O 1
ATOM 679 N N . ARG A 1 85 ? -12.373 -5.764 -11.724 1.00 85.50 85 ARG A N 1
ATOM 680 C CA . ARG A 1 85 ? -13.549 -6.527 -11.286 1.00 85.50 85 ARG A CA 1
ATOM 681 C C . ARG A 1 85 ? -13.223 -8.006 -11.119 1.00 85.50 85 ARG A C 1
ATOM 683 O O . ARG A 1 85 ? -13.672 -8.615 -10.159 1.00 85.50 85 ARG A O 1
ATOM 690 N N . ILE A 1 86 ? -12.464 -8.588 -12.046 1.00 88.19 86 ILE A N 1
ATOM 691 C CA . ILE A 1 86 ? -12.100 -10.006 -12.017 1.00 88.19 86 ILE A CA 1
ATOM 692 C C . ILE A 1 86 ? -11.136 -10.292 -10.871 1.00 88.19 86 ILE A C 1
ATOM 694 O O . ILE A 1 86 ? -11.412 -11.185 -10.073 1.00 88.19 86 ILE A O 1
ATOM 698 N N . ILE A 1 87 ? -10.036 -9.540 -10.758 1.00 84.69 87 ILE A N 1
ATOM 699 C CA . ILE A 1 87 ? -8.964 -9.827 -9.793 1.00 84.69 87 ILE A CA 1
ATOM 700 C C . ILE A 1 87 ? -9.434 -9.723 -8.336 1.00 84.69 87 ILE A C 1
ATOM 702 O O . ILE A 1 87 ? -8.883 -10.405 -7.474 1.00 84.69 87 ILE A O 1
ATOM 706 N N . THR A 1 88 ? -10.476 -8.929 -8.075 1.00 81.75 88 THR A N 1
ATOM 707 C CA . THR A 1 88 ? -11.076 -8.715 -6.747 1.00 81.75 88 THR A CA 1
ATOM 708 C C . THR A 1 88 ? -12.179 -9.714 -6.385 1.00 81.75 88 THR A C 1
ATOM 710 O O . THR A 1 88 ? -12.672 -9.687 -5.257 1.00 81.75 88 THR A O 1
ATOM 713 N N . LEU A 1 89 ? -12.567 -10.627 -7.288 1.00 84.44 89 LEU A N 1
ATOM 714 C CA . LEU A 1 89 ? -13.547 -11.669 -6.964 1.00 84.44 89 LEU A CA 1
ATOM 715 C C . LEU A 1 89 ? -13.031 -12.564 -5.817 1.00 84.44 89 LEU A C 1
ATOM 717 O O . LEU A 1 89 ? -11.835 -12.852 -5.763 1.00 84.44 89 LEU A O 1
ATOM 721 N N . PRO A 1 90 ? -13.907 -13.056 -4.922 1.00 83.00 90 PRO A N 1
ATOM 722 C CA . PRO A 1 90 ? -13.519 -13.999 -3.867 1.00 83.00 90 PRO A CA 1
ATOM 723 C C . PRO A 1 90 ? -13.300 -15.419 -4.429 1.00 83.00 90 PRO A C 1
ATOM 725 O O . PRO A 1 90 ? -13.362 -15.626 -5.635 1.00 83.00 90 PRO A O 1
ATOM 728 N N . ASN A 1 91 ? -13.090 -16.426 -3.574 1.00 87.81 91 ASN A N 1
ATOM 729 C CA . ASN A 1 91 ? -13.192 -17.866 -3.898 1.00 87.81 91 ASN A CA 1
ATOM 730 C C . ASN A 1 91 ? -12.406 -18.329 -5.144 1.00 87.81 91 ASN A C 1
ATOM 732 O O . ASN A 1 91 ? -12.977 -18.924 -6.063 1.00 87.81 91 ASN A O 1
ATOM 736 N N . TRP A 1 92 ? -11.112 -18.034 -5.201 1.00 90.56 92 TRP A N 1
ATOM 737 C CA . TRP A 1 92 ? -10.224 -18.568 -6.233 1.00 90.56 92 TRP A CA 1
ATOM 738 C C . TRP A 1 92 ? -9.761 -19.986 -5.878 1.00 90.56 92 TRP A C 1
ATOM 740 O O . TRP A 1 92 ? -9.698 -20.358 -4.709 1.00 90.56 92 TRP A O 1
ATOM 750 N N . THR A 1 93 ? -9.470 -20.800 -6.892 1.00 90.88 93 THR A N 1
ATOM 751 C CA . THR A 1 93 ? -8.992 -22.181 -6.722 1.00 90.88 93 THR A CA 1
ATOM 752 C C . THR A 1 93 ? -7.481 -22.227 -6.899 1.00 90.88 93 THR A C 1
ATOM 754 O O . THR A 1 93 ? -6.984 -21.830 -7.947 1.00 90.88 93 THR A O 1
ATOM 757 N N . VAL A 1 94 ? -6.742 -22.724 -5.905 1.00 88.56 94 VAL A N 1
ATOM 758 C CA . VAL A 1 94 ? -5.281 -22.884 -6.006 1.00 88.56 94 VAL A CA 1
ATOM 759 C C . VAL A 1 94 ? -4.950 -23.983 -7.018 1.00 88.56 94 VAL A C 1
ATOM 761 O O . VAL A 1 94 ? -5.337 -25.133 -6.835 1.00 88.56 94 VAL A O 1
ATOM 764 N N . GLU A 1 95 ? -4.207 -23.635 -8.068 1.00 85.44 95 GLU A N 1
ATOM 765 C CA . GLU A 1 95 ? -3.758 -24.568 -9.110 1.00 85.44 95 GLU A CA 1
ATOM 766 C C . GLU A 1 95 ? -2.343 -25.078 -8.831 1.00 85.44 95 GLU A C 1
ATOM 768 O O . GLU A 1 95 ? -2.039 -26.251 -9.047 1.00 85.44 95 GLU A O 1
ATOM 773 N N . LYS A 1 96 ? -1.450 -24.197 -8.357 1.00 80.12 96 LYS A N 1
ATOM 774 C CA . LYS A 1 96 ? -0.046 -24.542 -8.112 1.00 80.12 96 LYS A CA 1
ATOM 775 C C . LYS A 1 96 ? 0.562 -23.683 -7.009 1.00 80.12 96 LYS A C 1
ATOM 777 O O . LYS A 1 96 ? 0.310 -22.484 -6.942 1.00 80.12 96 LYS A O 1
ATOM 782 N N . ARG A 1 97 ? 1.418 -24.300 -6.190 1.00 79.81 97 ARG A N 1
ATOM 783 C CA . ARG A 1 97 ? 2.312 -23.616 -5.246 1.00 79.81 97 ARG A CA 1
ATOM 784 C C . ARG A 1 97 ? 3.760 -23.877 -5.654 1.00 79.81 97 ARG A C 1
ATOM 786 O O . ARG A 1 97 ? 4.167 -25.029 -5.800 1.00 79.81 97 ARG A O 1
ATOM 793 N N . GLY A 1 98 ? 4.520 -22.816 -5.888 1.00 69.25 98 GLY A N 1
ATOM 794 C CA . GLY A 1 98 ? 5.938 -22.869 -6.202 1.00 69.25 98 GLY A CA 1
ATOM 795 C C . GLY A 1 98 ? 6.731 -23.286 -4.969 1.00 69.25 98 GLY A C 1
ATOM 796 O O . GLY A 1 98 ? 6.755 -22.578 -3.969 1.00 69.25 98 GLY A O 1
ATOM 797 N N . THR A 1 99 ? 7.414 -24.424 -5.040 1.00 59.00 99 THR A N 1
ATOM 798 C CA . THR A 1 99 ? 8.151 -25.004 -3.904 1.00 59.00 99 THR A CA 1
ATOM 799 C C . THR A 1 99 ? 9.418 -24.234 -3.522 1.00 59.00 99 THR A C 1
ATOM 801 O O . THR A 1 99 ? 9.921 -24.417 -2.419 1.00 59.00 99 THR A O 1
ATOM 804 N N . VAL A 1 100 ? 9.938 -23.375 -4.410 1.00 62.53 100 VAL A N 1
ATOM 805 C CA . VAL A 1 100 ? 11.222 -22.670 -4.220 1.00 62.53 100 VAL A CA 1
ATOM 806 C C . VAL A 1 100 ? 11.048 -21.217 -3.766 1.00 62.53 100 VAL A C 1
ATOM 808 O O . VAL A 1 100 ? 11.841 -20.734 -2.965 1.00 62.53 100 VAL A O 1
ATOM 811 N N . ARG A 1 101 ? 10.038 -20.505 -4.282 1.00 63.09 101 ARG A N 1
ATOM 812 C CA . ARG A 1 101 ? 9.826 -19.067 -4.021 1.00 63.09 101 ARG A CA 1
ATOM 813 C C . ARG A 1 101 ? 8.486 -18.744 -3.358 1.00 63.09 101 ARG A C 1
ATOM 815 O O . ARG A 1 101 ? 8.244 -17.585 -3.060 1.00 63.09 101 ARG A O 1
ATOM 822 N N . GLY A 1 102 ? 7.656 -19.761 -3.109 1.00 63.97 102 GLY A N 1
ATOM 823 C CA . GLY A 1 102 ? 6.359 -19.627 -2.443 1.00 63.97 102 GLY A CA 1
ATOM 824 C C . GLY A 1 102 ? 5.218 -19.117 -3.332 1.00 63.97 102 GLY A C 1
ATOM 825 O O . GLY A 1 102 ? 4.081 -19.093 -2.872 1.00 63.97 102 GLY A O 1
ATOM 826 N N . ASP A 1 103 ? 5.492 -18.805 -4.606 1.00 73.12 103 ASP A N 1
ATOM 827 C CA . ASP A 1 103 ? 4.512 -18.272 -5.561 1.00 73.12 103 ASP A CA 1
ATOM 828 C C . ASP A 1 103 ? 3.247 -19.136 -5.640 1.00 73.12 103 ASP A C 1
ATOM 830 O O . ASP A 1 103 ? 3.315 -20.351 -5.854 1.00 73.12 103 ASP A O 1
ATOM 834 N N . VAL A 1 104 ? 2.078 -18.512 -5.528 1.00 77.00 104 VAL A N 1
ATOM 835 C CA . VAL A 1 104 ? 0.793 -19.207 -5.661 1.00 77.00 104 VAL A CA 1
ATOM 836 C C . VAL A 1 104 ? 0.107 -18.783 -6.953 1.00 77.00 104 VAL A C 1
ATOM 838 O O . VAL A 1 104 ? -0.115 -17.597 -7.194 1.00 77.00 104 VAL A O 1
ATOM 841 N N . VAL A 1 105 ? -0.242 -19.771 -7.780 1.00 80.25 105 VAL A N 1
ATOM 842 C CA . VAL A 1 105 ? -1.108 -19.589 -8.948 1.00 80.25 105 VAL A CA 1
ATOM 843 C C . VAL A 1 105 ? -2.497 -20.074 -8.591 1.00 80.25 105 VAL A C 1
ATOM 845 O O . VAL A 1 105 ? -2.685 -21.230 -8.198 1.00 80.25 105 VAL A O 1
ATOM 848 N N . GLU A 1 106 ? -3.474 -19.206 -8.790 1.00 88.88 106 GLU A N 1
ATOM 849 C CA . GLU A 1 106 ? -4.881 -19.522 -8.610 1.00 88.88 106 GLU A CA 1
ATOM 850 C C . GLU A 1 106 ? -5.651 -19.324 -9.910 1.00 88.88 106 GLU A C 1
ATOM 852 O O . GLU A 1 106 ? -5.241 -18.555 -10.781 1.00 88.88 106 GLU A O 1
ATOM 857 N N . SER A 1 107 ? -6.793 -19.991 -10.032 1.00 92.56 107 SER A N 1
ATOM 858 C CA . SER A 1 107 ? -7.704 -19.832 -11.154 1.00 92.56 107 SER A CA 1
ATOM 859 C C . SER A 1 107 ? -9.144 -19.606 -10.720 1.00 92.56 107 SER A C 1
ATOM 861 O O . SER A 1 107 ? -9.549 -19.901 -9.590 1.00 92.56 107 SER A O 1
ATOM 863 N N . ARG A 1 108 ? -9.941 -19.090 -11.654 1.00 91.94 108 ARG A N 1
ATOM 864 C CA . ARG A 1 108 ? -11.388 -18.965 -11.510 1.00 91.94 108 ARG A CA 1
ATOM 865 C C . ARG A 1 108 ? -12.052 -19.020 -12.880 1.00 91.94 108 ARG A C 1
ATOM 867 O O . ARG A 1 108 ? -11.511 -18.510 -13.855 1.00 91.94 108 ARG A O 1
ATOM 874 N N . LYS A 1 109 ? -13.246 -19.611 -12.967 1.00 93.00 109 LYS A N 1
ATOM 875 C CA . LYS A 1 109 ? -14.116 -19.423 -14.137 1.00 93.00 109 LYS A CA 1
ATOM 876 C C . LYS A 1 109 ? -14.916 -18.136 -13.970 1.00 93.00 109 LYS A C 1
ATOM 878 O O . LYS A 1 109 ? -15.601 -17.957 -12.965 1.00 93.00 109 LYS A O 1
ATOM 883 N N . VAL A 1 110 ? -14.822 -17.256 -14.954 1.00 90.69 110 VAL A N 1
ATOM 884 C CA . VAL A 1 110 ? -15.519 -15.975 -15.012 1.00 90.69 110 VAL A CA 1
ATOM 885 C C . VAL A 1 110 ? -16.415 -15.985 -16.242 1.00 90.69 110 VAL A C 1
ATOM 887 O O . VAL A 1 110 ? -15.978 -16.288 -17.352 1.00 90.69 110 VAL A O 1
ATOM 890 N N . GLU A 1 111 ? -17.685 -15.655 -16.041 1.00 87.38 111 GLU A N 1
ATOM 891 C CA . GLU A 1 111 ? -18.641 -15.503 -17.133 1.00 87.38 111 GLU A CA 1
ATOM 892 C C . GLU A 1 111 ? -18.157 -14.441 -18.133 1.00 87.38 111 GLU A C 1
ATOM 894 O O . GLU A 1 111 ? -17.691 -13.373 -17.736 1.00 87.38 111 GLU A O 1
ATOM 899 N N . GLY A 1 112 ? -18.198 -14.766 -19.426 1.00 87.00 112 GLY A N 1
ATOM 900 C CA . GLY A 1 112 ? -17.689 -13.912 -20.506 1.00 87.00 112 GLY A CA 1
ATOM 901 C C . GLY A 1 112 ? -16.171 -13.961 -20.732 1.00 87.00 112 GLY A C 1
ATOM 902 O O . GLY A 1 112 ? -15.724 -13.587 -21.808 1.00 87.00 112 GLY A O 1
ATOM 903 N N . PHE A 1 113 ? -15.381 -14.470 -19.778 1.00 85.06 113 PHE A N 1
ATOM 904 C CA . PHE A 1 113 ? -13.908 -14.506 -19.872 1.00 85.06 113 PHE A CA 1
ATOM 905 C C . PHE A 1 113 ? -13.311 -15.919 -19.773 1.00 85.06 113 PHE A C 1
ATOM 907 O O . PHE A 1 113 ? -12.112 -16.107 -19.965 1.00 85.06 113 PHE A O 1
ATOM 914 N N . GLY A 1 114 ? -14.125 -16.935 -19.478 1.00 90.31 114 GLY A N 1
ATOM 915 C CA . GLY A 1 114 ? -13.665 -18.318 -19.361 1.00 90.31 114 GLY A CA 1
ATOM 916 C C . GLY A 1 114 ? -12.841 -18.561 -18.094 1.00 90.31 114 GLY A C 1
ATOM 917 O O . GLY A 1 114 ? -13.118 -17.988 -17.041 1.00 90.31 114 GLY A O 1
ATOM 918 N N . LYS A 1 115 ? -11.862 -19.474 -18.156 1.00 92.38 115 LYS A N 1
ATOM 919 C CA . LYS A 1 115 ? -10.969 -19.764 -17.021 1.00 92.38 115 LYS A CA 1
ATOM 920 C C . LYS A 1 115 ? -9.810 -18.766 -17.028 1.00 92.38 115 LYS A C 1
ATOM 922 O O . LYS A 1 115 ? -8.994 -18.780 -17.941 1.00 92.38 115 LYS A O 1
ATOM 927 N N . VAL A 1 116 ? -9.739 -17.938 -15.994 1.00 89.12 116 VAL A N 1
ATOM 928 C CA . VAL A 1 116 ? -8.683 -16.943 -15.781 1.00 89.12 116 VAL A CA 1
ATOM 929 C C . VAL A 1 116 ? -7.747 -17.394 -14.667 1.00 89.12 116 VAL A C 1
ATOM 931 O O . VAL A 1 116 ? -8.138 -18.193 -13.814 1.00 89.12 116 VAL A O 1
ATOM 934 N N . TYR A 1 117 ? -6.526 -16.864 -14.668 1.00 87.25 117 TYR A N 1
ATOM 935 C CA . TYR A 1 117 ? -5.489 -17.178 -13.689 1.00 87.25 117 TYR A CA 1
ATOM 936 C C . TYR A 1 117 ? -4.930 -15.896 -13.083 1.00 87.25 117 TYR A C 1
ATOM 938 O O . TYR A 1 117 ? -4.875 -14.864 -13.752 1.00 87.25 117 TYR A O 1
ATOM 946 N N . ARG A 1 118 ? -4.484 -15.972 -11.832 1.00 83.06 118 ARG A N 1
ATOM 947 C CA . ARG A 1 118 ? -3.737 -14.900 -11.174 1.00 83.06 118 ARG A CA 1
ATOM 948 C C . ARG A 1 118 ? -2.586 -15.467 -10.359 1.00 83.06 118 ARG A C 1
ATOM 950 O O . ARG A 1 118 ? -2.661 -16.594 -9.869 1.00 83.06 118 ARG A O 1
ATOM 957 N N . PHE A 1 119 ? -1.565 -14.642 -10.177 1.00 77.44 119 PHE A N 1
ATOM 958 C CA . PHE A 1 119 ? -0.648 -14.783 -9.055 1.00 77.44 119 PHE A CA 1
ATOM 959 C C . PHE A 1 119 ? -1.230 -14.007 -7.881 1.00 77.44 119 PHE A C 1
ATOM 961 O O . PHE A 1 119 ? -1.671 -12.872 -8.065 1.00 77.44 119 PHE A O 1
ATOM 968 N N . THR A 1 120 ? -1.277 -14.619 -6.705 1.00 64.25 120 THR A N 1
ATOM 969 C CA . THR A 1 120 ? -1.774 -13.945 -5.502 1.00 64.25 120 THR A CA 1
ATOM 970 C C . THR A 1 120 ? -0.645 -13.346 -4.694 1.00 64.25 120 THR A C 1
ATOM 972 O O . THR A 1 120 ? -0.613 -12.135 -4.498 1.00 64.25 120 THR A O 1
ATOM 975 N N . GLU A 1 121 ? 0.277 -14.185 -4.231 1.00 65.56 121 GLU A N 1
ATOM 976 C CA . GLU A 1 121 ? 1.203 -13.838 -3.155 1.00 65.56 121 GLU A CA 1
ATOM 977 C C . GLU A 1 121 ? 2.509 -14.645 -3.270 1.00 65.56 121 GLU A C 1
ATOM 979 O O . GLU A 1 121 ? 2.534 -15.741 -3.840 1.00 65.56 121 GLU A O 1
ATOM 984 N N . ILE A 1 122 ? 3.594 -14.096 -2.712 1.00 74.38 122 ILE A N 1
ATOM 985 C CA . ILE A 1 122 ? 4.874 -14.804 -2.512 1.00 74.38 122 ILE A CA 1
ATOM 986 C C . ILE A 1 122 ? 4.727 -15.836 -1.378 1.00 74.38 122 ILE A C 1
ATOM 988 O O . ILE A 1 122 ? 5.436 -16.834 -1.332 1.00 74.38 122 ILE A O 1
ATOM 992 N N . GLY A 1 123 ? 3.804 -15.603 -0.446 1.00 75.44 123 GLY A N 1
ATOM 993 C CA . GLY A 1 123 ? 3.456 -16.481 0.670 1.00 75.44 123 GLY A CA 1
ATOM 994 C C . GLY A 1 123 ? 2.308 -15.868 1.468 1.00 75.44 123 GLY A C 1
ATOM 995 O O . GLY A 1 123 ? 1.920 -14.751 1.170 1.00 75.44 123 GLY A O 1
ATOM 996 N N . ASP A 1 124 ? 1.785 -16.563 2.477 1.00 80.75 124 ASP A N 1
ATOM 997 C CA . ASP A 1 124 ? 0.589 -16.126 3.218 1.00 80.75 124 ASP A CA 1
ATOM 998 C C . ASP A 1 124 ? 0.686 -14.683 3.753 1.00 80.75 124 ASP A C 1
ATOM 1000 O O . ASP A 1 124 ? 1.543 -14.358 4.589 1.00 80.75 124 ASP A O 1
ATOM 1004 N N . GLY A 1 125 ? -0.165 -13.810 3.210 1.00 85.19 125 GLY A N 1
ATOM 1005 C CA . GLY A 1 125 ? -0.217 -12.384 3.507 1.00 85.19 125 GLY A CA 1
ATOM 1006 C C . GLY A 1 125 ? 0.986 -11.593 2.991 1.00 85.19 125 GLY A C 1
ATOM 1007 O O . GLY A 1 125 ? 1.141 -10.436 3.375 1.00 85.19 125 GLY A O 1
ATOM 1008 N N . VAL A 1 126 ? 1.863 -12.177 2.169 1.00 89.56 126 VAL A N 1
ATOM 1009 C CA . VAL A 1 126 ? 3.099 -11.567 1.656 1.00 89.56 126 VAL A CA 1
ATOM 1010 C C . VAL A 1 126 ? 2.994 -11.289 0.159 1.00 89.56 126 VAL A C 1
ATOM 1012 O O . VAL A 1 126 ? 2.933 -12.206 -0.659 1.00 89.56 126 VAL A O 1
ATOM 1015 N N . ASP A 1 127 ? 3.095 -10.018 -0.220 1.00 87.94 127 ASP A N 1
ATOM 1016 C CA . ASP A 1 127 ? 3.018 -9.575 -1.613 1.00 87.94 127 ASP A CA 1
ATOM 1017 C C . ASP A 1 127 ? 4.114 -8.562 -1.980 1.00 87.94 127 ASP A C 1
ATOM 1019 O O . ASP A 1 127 ? 4.839 -8.041 -1.128 1.00 87.94 127 ASP A O 1
ATOM 1023 N N . LEU A 1 128 ? 4.245 -8.295 -3.281 1.00 87.88 128 LEU A N 1
ATOM 1024 C CA . LEU A 1 128 ? 4.986 -7.151 -3.799 1.00 87.88 128 LEU A CA 1
ATOM 1025 C C . LEU A 1 128 ? 3.995 -6.103 -4.287 1.00 87.88 128 LEU A C 1
ATOM 1027 O O . LEU A 1 128 ? 3.143 -6.385 -5.127 1.00 87.88 128 LEU A O 1
ATOM 1031 N N . SER A 1 129 ? 4.172 -4.866 -3.835 1.00 88.44 129 SER A N 1
ATOM 1032 C CA . SER A 1 129 ? 3.413 -3.722 -4.329 1.00 88.44 129 SER A CA 1
ATOM 1033 C C . SER A 1 129 ? 4.328 -2.728 -5.036 1.00 88.44 129 SER A C 1
ATOM 1035 O O . SER A 1 129 ? 5.376 -2.338 -4.514 1.00 88.44 129 SER A O 1
ATOM 1037 N N . TYR A 1 130 ? 3.917 -2.313 -6.234 1.00 89.88 130 TYR A N 1
ATOM 1038 C CA . TYR A 1 130 ? 4.471 -1.145 -6.906 1.00 89.88 130 TYR A CA 1
ATOM 1039 C C . TYR A 1 130 ? 3.569 0.047 -6.607 1.00 89.88 130 TYR A C 1
ATOM 1041 O O . TYR A 1 130 ? 2.387 0.035 -6.946 1.00 89.88 130 TYR A O 1
ATOM 1049 N N . GLN A 1 131 ? 4.110 1.051 -5.927 1.00 90.06 131 GLN A N 1
ATOM 1050 C CA . GLN A 1 131 ? 3.357 2.223 -5.498 1.00 90.06 131 GLN A CA 1
ATOM 1051 C C . GL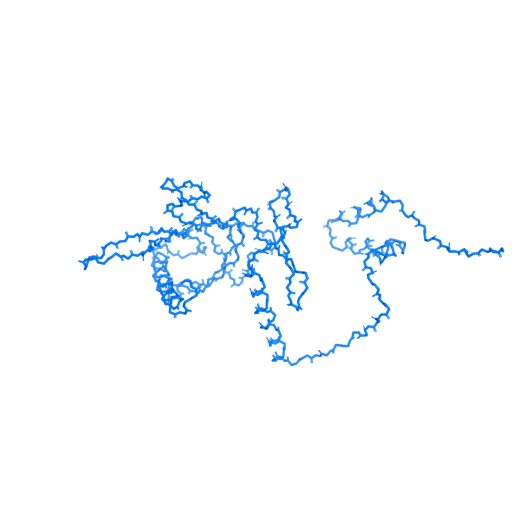N A 1 131 ? 3.987 3.473 -6.087 1.00 90.06 131 GLN A C 1
ATOM 1053 O O . GLN A 1 131 ? 5.198 3.655 -6.001 1.00 90.06 131 GLN A O 1
ATOM 1058 N N . VAL A 1 132 ? 3.153 4.343 -6.647 1.00 90.62 132 VAL A N 1
ATOM 1059 C CA . VAL A 1 132 ? 3.553 5.674 -7.102 1.00 90.62 132 VAL A CA 1
ATOM 1060 C C . VAL A 1 132 ? 2.856 6.687 -6.213 1.00 90.62 132 VAL A C 1
ATOM 1062 O O . VAL A 1 132 ? 1.632 6.674 -6.084 1.00 90.62 132 VAL A O 1
ATOM 1065 N N . THR A 1 133 ? 3.631 7.556 -5.580 1.00 87.06 133 THR A N 1
ATOM 1066 C CA . THR A 1 133 ? 3.101 8.638 -4.758 1.00 87.06 133 THR A CA 1
ATOM 1067 C C . THR A 1 133 ? 3.053 9.917 -5.571 1.00 87.06 133 THR A C 1
ATOM 1069 O O . THR A 1 133 ? 4.003 10.256 -6.282 1.00 87.06 133 THR A O 1
ATOM 1072 N N . ALA A 1 134 ? 1.970 10.674 -5.413 1.00 84.94 134 ALA A N 1
ATOM 1073 C CA . ALA A 1 134 ? 1.957 12.065 -5.837 1.00 84.94 134 ALA A CA 1
ATOM 1074 C C . ALA A 1 134 ? 3.048 12.860 -5.096 1.00 84.94 134 ALA A C 1
ATOM 1076 O O . ALA A 1 134 ? 3.561 12.432 -4.057 1.00 84.94 134 ALA A O 1
ATOM 1077 N N . GLY A 1 135 ? 3.385 14.035 -5.627 1.00 80.12 135 GLY A N 1
ATOM 1078 C CA . GLY A 1 135 ? 4.218 14.979 -4.892 1.00 80.12 135 GLY A CA 1
ATOM 1079 C C . GLY A 1 135 ? 3.571 15.350 -3.553 1.00 80.12 135 GLY A C 1
ATOM 1080 O O . GLY 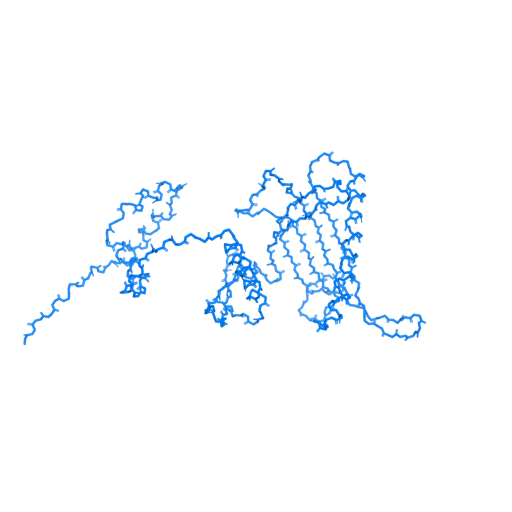A 1 135 ? 2.350 15.463 -3.450 1.00 80.12 135 GLY A O 1
ATOM 1081 N N . GLY A 1 136 ? 4.393 15.516 -2.522 1.00 76.50 136 GLY A N 1
ATOM 1082 C CA . GLY A 1 136 ? 3.961 15.707 -1.139 1.00 76.50 136 GLY A CA 1
ATOM 1083 C C . GLY A 1 136 ? 4.508 16.987 -0.513 1.00 76.50 136 GLY A C 1
ATOM 1084 O O . GLY A 1 136 ? 5.370 17.665 -1.077 1.00 76.50 136 GLY A O 1
ATOM 1085 N N . GLY A 1 137 ? 3.999 17.337 0.671 1.00 69.50 137 GLY A N 1
ATOM 1086 C CA . GLY A 1 137 ? 4.519 18.461 1.454 1.00 69.50 137 GLY A CA 1
ATOM 1087 C C . GLY A 1 137 ? 4.431 19.799 0.720 1.00 69.50 137 GLY A C 1
ATOM 1088 O O . GLY A 1 137 ? 5.392 20.560 0.726 1.00 69.50 137 GLY A O 1
ATOM 1089 N N . ARG A 1 138 ? 3.309 20.067 0.036 1.00 68.31 138 ARG A N 1
ATOM 1090 C CA . ARG A 1 138 ? 3.090 21.297 -0.756 1.00 68.31 138 ARG A CA 1
ATOM 1091 C C . ARG A 1 138 ? 4.133 21.518 -1.865 1.00 68.31 138 ARG A C 1
ATOM 1093 O O . ARG A 1 138 ? 4.501 22.652 -2.152 1.00 68.31 138 ARG A O 1
ATOM 1100 N N . GLY A 1 139 ? 4.599 20.434 -2.488 1.00 70.75 139 GLY A N 1
ATOM 1101 C CA . GLY A 1 139 ? 5.549 20.474 -3.606 1.00 70.75 139 GLY A CA 1
ATOM 1102 C C . GLY A 1 139 ? 7.018 20.340 -3.201 1.00 70.75 139 GLY A C 1
ATOM 1103 O O . GLY A 1 139 ? 7.884 20.362 -4.068 1.00 70.75 139 GLY A O 1
ATOM 1104 N N . ILE A 1 140 ? 7.305 20.166 -1.907 1.00 69.38 140 ILE A N 1
ATOM 1105 C CA . ILE A 1 140 ? 8.657 19.888 -1.400 1.00 69.38 140 ILE A CA 1
ATOM 1106 C C . ILE A 1 140 ? 9.133 18.496 -1.832 1.00 69.38 140 ILE A C 1
ATOM 1108 O O . ILE A 1 140 ? 10.301 18.310 -2.167 1.00 69.38 140 ILE A O 1
ATOM 1112 N N . ILE A 1 141 ? 8.232 17.514 -1.809 1.00 75.12 141 ILE A N 1
ATOM 1113 C CA . ILE A 1 141 ? 8.510 16.140 -2.223 1.00 75.12 141 ILE A CA 1
ATOM 1114 C C . ILE A 1 141 ? 8.006 15.969 -3.654 1.00 75.12 141 ILE A C 1
ATOM 1116 O O . ILE A 1 141 ? 6.822 16.169 -3.922 1.00 75.12 141 ILE A O 1
ATOM 1120 N N . THR A 1 142 ? 8.889 15.581 -4.570 1.00 82.69 142 THR A N 1
ATOM 1121 C CA . THR A 1 142 ? 8.514 15.206 -5.940 1.00 82.69 142 THR A CA 1
ATOM 1122 C C . THR A 1 142 ? 7.802 13.851 -5.962 1.00 82.69 142 THR A C 1
ATOM 1124 O O . THR A 1 142 ? 7.990 13.058 -5.038 1.00 82.69 142 THR A O 1
ATOM 1127 N N . PRO A 1 143 ? 7.020 13.534 -7.011 1.00 86.75 143 PRO A N 1
ATOM 1128 C CA . PRO A 1 143 ? 6.492 12.188 -7.198 1.00 86.75 143 PRO A CA 1
ATOM 1129 C C . PRO A 1 143 ? 7.596 11.128 -7.122 1.00 86.75 143 PRO A C 1
ATOM 1131 O O . PRO A 1 143 ? 8.697 11.324 -7.648 1.00 86.75 143 PRO A O 1
ATOM 1134 N N . CYS A 1 144 ? 7.301 10.026 -6.440 1.00 87.56 144 CYS A N 1
ATOM 1135 C CA . CYS A 1 144 ? 8.247 8.944 -6.190 1.00 87.56 144 CYS A CA 1
ATOM 1136 C C . CYS A 1 144 ? 7.585 7.599 -6.469 1.00 87.56 144 CYS A C 1
ATOM 1138 O O . CYS A 1 144 ? 6.384 7.445 -6.240 1.00 87.56 144 CYS A O 1
ATOM 1140 N N . ASP A 1 145 ? 8.372 6.615 -6.898 1.00 92.12 145 ASP A N 1
ATOM 1141 C CA . ASP A 1 145 ? 7.935 5.224 -6.910 1.00 92.12 145 ASP A CA 1
ATOM 1142 C C . ASP A 1 145 ? 8.617 4.386 -5.837 1.00 92.12 145 ASP A C 1
ATOM 1144 O O . ASP A 1 145 ? 9.712 4.679 -5.350 1.00 92.12 145 ASP A O 1
ATOM 1148 N N . PHE A 1 146 ? 7.935 3.306 -5.477 1.00 92.19 146 PHE A N 1
ATOM 1149 C CA . PHE A 1 146 ? 8.356 2.349 -4.476 1.00 92.19 146 PHE A CA 1
ATOM 1150 C C . PHE A 1 146 ? 8.036 0.940 -4.966 1.00 92.19 146 PHE A C 1
ATOM 1152 O O . PHE A 1 146 ? 6.932 0.666 -5.429 1.00 92.19 146 PHE A O 1
ATOM 1159 N N . VAL A 1 147 ? 8.994 0.032 -4.802 1.00 92.31 147 VAL A N 1
ATOM 1160 C CA . VAL A 1 147 ? 8.764 -1.415 -4.879 1.00 92.31 147 VAL A CA 1
ATOM 1161 C C . VAL A 1 147 ? 8.845 -1.928 -3.448 1.00 92.31 147 VAL A C 1
ATOM 1163 O O . VAL A 1 147 ? 9.905 -1.822 -2.827 1.00 92.31 147 VAL A O 1
ATOM 1166 N N . ILE A 1 148 ? 7.730 -2.398 -2.892 1.00 93.25 148 ILE A N 1
ATOM 1167 C CA . ILE A 1 148 ? 7.595 -2.726 -1.467 1.00 93.25 148 ILE A CA 1
ATOM 1168 C C . ILE A 1 148 ? 7.216 -4.196 -1.329 1.00 93.25 148 ILE A C 1
ATOM 1170 O O . ILE A 1 148 ? 6.165 -4.602 -1.818 1.00 93.25 148 ILE A O 1
ATOM 1174 N N . LEU A 1 149 ? 8.043 -4.962 -0.617 1.00 92.94 149 LEU A N 1
ATOM 1175 C CA . LEU A 1 149 ? 7.653 -6.260 -0.077 1.00 92.94 149 LEU A CA 1
ATOM 1176 C C . LEU A 1 149 ? 6.784 -5.998 1.145 1.00 92.94 149 LEU A C 1
ATOM 1178 O O . LEU A 1 149 ? 7.245 -5.395 2.120 1.00 92.94 149 LEU A O 1
ATOM 1182 N N . ARG A 1 150 ? 5.525 -6.406 1.067 1.00 94.44 150 ARG A N 1
ATOM 1183 C CA . ARG A 1 150 ? 4.511 -6.149 2.079 1.00 94.44 150 ARG A CA 1
ATOM 1184 C C . ARG A 1 150 ? 4.122 -7.450 2.755 1.00 94.44 150 ARG A C 1
ATOM 1186 O O . ARG A 1 150 ? 4.035 -8.483 2.105 1.00 94.44 150 ARG A O 1
ATOM 1193 N N . ARG A 1 151 ? 3.868 -7.379 4.059 1.00 93.50 151 ARG A N 1
ATOM 1194 C CA . ARG A 1 151 ? 3.236 -8.438 4.839 1.00 93.50 151 ARG A CA 1
ATOM 1195 C C . ARG A 1 151 ? 2.005 -7.897 5.547 1.00 93.50 151 ARG A C 1
ATOM 1197 O O . ARG A 1 151 ? 2.105 -6.944 6.322 1.00 93.50 151 ARG A O 1
ATOM 1204 N N . THR A 1 152 ? 0.875 -8.544 5.325 1.00 95.00 152 THR A N 1
ATOM 1205 C CA . THR A 1 152 ? -0.357 -8.366 6.079 1.00 95.00 152 THR A CA 1
ATOM 1206 C C . THR A 1 152 ? -0.519 -9.516 7.065 1.00 95.00 152 THR A C 1
ATOM 1208 O O . THR A 1 152 ? -0.156 -10.650 6.765 1.00 95.00 152 THR A O 1
ATOM 1211 N N . ALA A 1 153 ? -0.953 -9.215 8.287 1.00 95.88 153 ALA A N 1
ATOM 1212 C CA . ALA A 1 153 ? -1.127 -10.232 9.317 1.00 95.88 153 ALA A CA 1
ATOM 1213 C C . ALA A 1 153 ? -2.095 -9.786 10.416 1.00 95.88 153 ALA A C 1
ATOM 1215 O O . ALA A 1 153 ? -2.215 -8.598 10.734 1.00 95.88 153 ALA A O 1
ATOM 1216 N N . LEU A 1 154 ? -2.717 -10.781 11.038 1.00 97.50 154 LEU A N 1
ATOM 1217 C CA . LEU A 1 154 ? -3.391 -10.679 12.325 1.00 97.50 154 LEU A CA 1
ATOM 1218 C C . LEU A 1 154 ? -2.343 -10.762 13.441 1.00 97.50 154 LEU A C 1
ATOM 1220 O O . LEU A 1 154 ? -1.461 -11.619 13.392 1.00 97.50 154 LEU A O 1
ATOM 1224 N N . LEU A 1 155 ? -2.419 -9.878 14.437 1.00 97.19 155 LEU A N 1
ATOM 1225 C CA . LEU A 1 155 ? -1.443 -9.803 15.525 1.00 97.19 155 LEU A CA 1
ATOM 1226 C C . LEU A 1 155 ? -2.078 -10.018 16.901 1.00 97.19 155 LEU A C 1
ATOM 1228 O O . LEU A 1 155 ? -3.124 -9.445 17.207 1.00 97.19 155 LEU A O 1
ATOM 1232 N N . SER A 1 156 ? -1.388 -10.764 17.767 1.00 96.88 156 SER A N 1
ATOM 1233 C CA . SER A 1 156 ? -1.634 -10.792 19.212 1.00 96.88 156 SER A CA 1
ATOM 1234 C C . SER A 1 156 ? -1.230 -9.469 19.871 1.00 96.88 156 SER A C 1
ATOM 1236 O O . SER A 1 156 ? -0.595 -8.603 19.261 1.00 96.88 156 SER A O 1
ATOM 1238 N N . ARG A 1 157 ? -1.546 -9.316 21.161 1.00 94.69 157 ARG A N 1
ATOM 1239 C CA . ARG A 1 157 ? -1.157 -8.133 21.942 1.00 94.69 157 ARG A CA 1
ATOM 1240 C C . ARG A 1 157 ? 0.359 -7.958 22.061 1.00 94.69 157 ARG A C 1
ATOM 1242 O O . ARG A 1 157 ? 0.842 -6.837 22.172 1.00 94.69 157 ARG A O 1
ATOM 1249 N N . GLU A 1 158 ? 1.101 -9.054 21.986 1.00 96.25 158 GLU A N 1
ATOM 1250 C CA . GLU A 1 158 ? 2.563 -9.114 22.023 1.00 96.25 158 GLU A CA 1
ATOM 1251 C C . GLU A 1 158 ? 3.192 -8.939 20.630 1.00 96.25 158 GLU A C 1
ATOM 1253 O O . GLU A 1 158 ? 4.409 -9.046 20.491 1.00 96.25 158 GLU A O 1
ATOM 1258 N N . GLY A 1 159 ? 2.383 -8.702 19.590 1.00 92.75 159 GLY A N 1
ATOM 1259 C CA . GLY A 1 159 ? 2.849 -8.512 18.216 1.00 92.75 159 GLY A CA 1
ATOM 1260 C C . GLY A 1 159 ? 3.229 -9.805 17.492 1.00 92.75 159 GLY A C 1
ATOM 1261 O O . GLY A 1 159 ? 3.970 -9.756 16.512 1.00 92.75 159 GLY A O 1
ATOM 1262 N N . ARG A 1 160 ? 2.753 -10.967 17.960 1.00 95.88 160 ARG A N 1
ATOM 1263 C CA . ARG A 1 160 ? 2.949 -12.253 17.270 1.00 95.88 160 ARG A CA 1
ATOM 1264 C C . ARG A 1 160 ? 1.854 -12.476 16.239 1.00 95.88 160 ARG A C 1
ATOM 1266 O O . ARG A 1 160 ? 0.718 -12.093 16.484 1.00 95.88 160 ARG A O 1
ATOM 1273 N N . VAL A 1 161 ? 2.191 -13.120 15.125 1.00 95.25 161 VAL A N 1
ATOM 1274 C CA . VAL A 1 161 ? 1.192 -13.524 14.126 1.00 95.25 161 VAL A CA 1
ATOM 1275 C C . VAL A 1 161 ? 0.290 -14.604 14.721 1.00 95.25 161 VAL A C 1
ATOM 1277 O O . VAL A 1 161 ? 0.790 -15.521 15.374 1.00 95.25 161 VAL A O 1
ATOM 1280 N N . VAL A 1 162 ? -1.016 -14.456 14.523 1.00 95.75 162 VAL A N 1
ATOM 1281 C CA . VAL A 1 162 ? -2.062 -15.386 14.975 1.00 95.75 162 VAL A CA 1
ATOM 1282 C C . VAL A 1 162 ? -3.023 -15.676 13.827 1.00 95.75 162 VAL A C 1
ATOM 1284 O O . VAL A 1 162 ? -3.117 -14.872 12.908 1.00 95.75 162 VAL A O 1
ATOM 1287 N N . ASP A 1 163 ? -3.748 -16.790 13.887 1.00 91.94 163 ASP A N 1
ATOM 1288 C CA . ASP A 1 163 ? -4.715 -17.162 12.843 1.00 91.94 163 ASP A CA 1
ATOM 1289 C C . ASP A 1 163 ? -6.152 -16.735 13.198 1.00 91.94 163 ASP A C 1
ATOM 1291 O O . ASP A 1 163 ? -6.998 -16.572 12.320 1.00 91.94 163 ASP A O 1
ATOM 1295 N N . ASP A 1 164 ? -6.431 -16.504 14.484 1.00 93.38 164 ASP A N 1
ATOM 1296 C CA . ASP A 1 164 ? -7.728 -16.083 15.002 1.00 93.38 164 ASP A CA 1
ATOM 1297 C C . ASP A 1 164 ? -7.602 -15.109 16.191 1.00 93.38 164 ASP A C 1
ATOM 1299 O O . ASP A 1 164 ? -6.520 -14.850 16.720 1.00 93.38 164 ASP A O 1
ATOM 1303 N N . ASN A 1 165 ? -8.735 -14.504 16.567 1.00 92.56 165 ASN A N 1
ATOM 1304 C CA . ASN A 1 165 ? -8.872 -13.578 17.699 1.00 92.56 165 ASN A CA 1
ATOM 1305 C C . ASN A 1 165 ? -7.760 -12.496 17.800 1.00 92.56 165 ASN A C 1
ATOM 1307 O O . ASN A 1 165 ? -7.078 -12.387 18.828 1.00 92.56 165 ASN A O 1
ATOM 1311 N N . PRO A 1 166 ? -7.552 -11.682 16.744 1.00 96.38 166 PRO A N 1
ATOM 1312 C CA . PRO A 1 166 ? -6.495 -10.679 16.723 1.00 96.38 166 PRO A CA 1
ATOM 1313 C C . PRO A 1 166 ? -6.709 -9.578 17.762 1.00 96.38 166 PRO A C 1
ATOM 1315 O O . PRO A 1 166 ? -7.806 -9.046 17.932 1.00 96.38 166 PRO A O 1
ATOM 1318 N N . HIS A 1 167 ? -5.611 -9.126 18.362 1.00 96.44 167 HIS A N 1
ATOM 1319 C CA . HIS A 1 167 ? -5.568 -7.835 19.042 1.00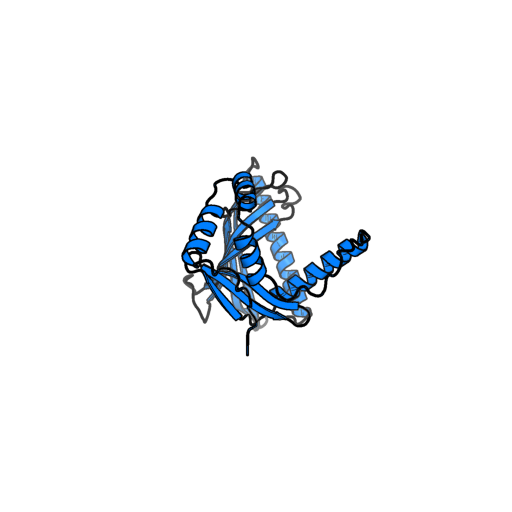 96.44 167 HIS A CA 1
ATOM 1320 C C . HIS A 1 167 ? -5.553 -6.661 18.055 1.00 96.44 167 HIS A C 1
ATOM 1322 O O . HIS A 1 167 ? -6.052 -5.578 18.366 1.00 96.44 167 HIS A O 1
ATOM 1328 N N . GLY A 1 168 ? -4.970 -6.870 16.876 1.00 97.12 168 GLY A N 1
ATOM 1329 C CA . GLY A 1 168 ? -4.908 -5.884 15.808 1.00 97.12 168 GLY A CA 1
ATOM 1330 C C . GLY A 1 168 ? -4.491 -6.496 14.476 1.00 97.12 168 GL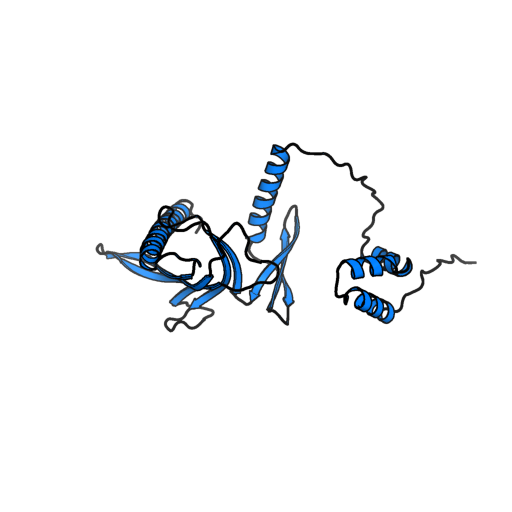Y A C 1
ATOM 1331 O O . GLY A 1 168 ? -4.179 -7.679 14.376 1.00 97.12 168 GLY A O 1
ATOM 1332 N N . TYR A 1 169 ? -4.481 -5.656 13.455 1.00 97.56 169 TYR A N 1
ATOM 1333 C CA . TYR A 1 169 ? -4.182 -5.976 12.069 1.00 97.56 169 TYR A CA 1
ATOM 1334 C C . TYR A 1 169 ? -3.010 -5.109 11.641 1.00 97.56 169 TYR A C 1
ATOM 1336 O O . TYR A 1 169 ? -2.984 -3.910 11.929 1.00 97.56 169 TYR A O 1
ATOM 1344 N N . ILE A 1 170 ? -2.043 -5.688 10.942 1.00 97.38 170 ILE A N 1
ATOM 1345 C CA . ILE A 1 170 ? -0.904 -4.944 10.415 1.00 97.38 170 ILE A CA 1
ATOM 1346 C C . ILE A 1 170 ? -0.785 -5.153 8.912 1.00 97.38 170 ILE A C 1
ATOM 1348 O O . ILE A 1 170 ? -0.992 -6.251 8.412 1.00 97.38 170 ILE A O 1
ATOM 1352 N N . SER A 1 171 ? -0.400 -4.096 8.210 1.00 96.88 171 SER A N 1
ATOM 1353 C CA . SER A 1 171 ? 0.164 -4.128 6.866 1.00 96.88 171 SER A CA 1
ATOM 1354 C C . SER A 1 171 ? 1.533 -3.465 6.946 1.00 96.88 171 SER A C 1
ATOM 1356 O O . SER A 1 171 ? 1.628 -2.238 6.942 1.00 96.88 171 SER A O 1
ATOM 1358 N N . SER A 1 172 ? 2.585 -4.266 7.069 1.00 96.44 172 SER A N 1
ATOM 1359 C CA . SER A 1 172 ? 3.975 -3.814 7.170 1.00 96.44 172 SER A CA 1
ATOM 1360 C C . SER A 1 172 ? 4.680 -3.928 5.826 1.00 96.44 172 SER A C 1
ATOM 1362 O O . SER A 1 172 ? 4.349 -4.808 5.038 1.00 96.44 172 SER A O 1
ATOM 1364 N N . GLY A 1 173 ? 5.658 -3.071 5.551 1.00 94.69 173 GLY A N 1
ATOM 1365 C CA . GLY A 1 173 ? 6.405 -3.131 4.302 1.00 94.69 173 GLY A CA 1
ATOM 1366 C C . GLY A 1 173 ? 7.817 -2.569 4.382 1.00 94.69 173 GLY A C 1
ATOM 1367 O O . GLY A 1 173 ? 8.118 -1.670 5.171 1.00 94.69 173 GLY A O 1
ATOM 1368 N N . VAL A 1 174 ? 8.673 -3.102 3.515 1.00 95.75 174 VAL A N 1
ATOM 1369 C CA . VAL A 1 174 ? 10.049 -2.649 3.285 1.00 95.75 174 VAL A CA 1
ATOM 1370 C C . VAL A 1 174 ? 10.322 -2.598 1.787 1.00 95.75 174 VAL A C 1
ATOM 1372 O O . VAL A 1 174 ? 9.827 -3.424 1.019 1.00 95.75 174 VAL A O 1
ATOM 1375 N N . SER A 1 175 ? 11.101 -1.616 1.347 1.00 93.19 175 SER A N 1
ATOM 1376 C CA . SER A 1 175 ? 11.491 -1.520 -0.051 1.00 93.19 175 SER A CA 1
ATOM 1377 C C . SER A 1 175 ? 12.531 -2.573 -0.411 1.00 93.19 175 SER A C 1
ATOM 1379 O O . SER A 1 175 ? 13.570 -2.689 0.237 1.00 93.19 175 SER A O 1
ATOM 1381 N N . VAL A 1 176 ? 12.276 -3.296 -1.498 1.00 92.12 176 VAL A N 1
ATOM 1382 C CA . VAL A 1 176 ? 13.150 -4.357 -2.011 1.00 92.12 176 VAL A CA 1
ATOM 1383 C C . VAL A 1 176 ? 13.520 -4.098 -3.467 1.00 92.12 176 VAL A C 1
ATOM 1385 O O . VAL A 1 176 ? 12.875 -3.314 -4.163 1.00 92.12 176 VAL A O 1
ATOM 1388 N N . GLN A 1 177 ? 14.582 -4.750 -3.934 1.00 88.38 177 GLN A N 1
ATOM 1389 C CA . GLN A 1 177 ? 14.929 -4.771 -5.352 1.00 88.38 177 GLN A CA 1
ATOM 1390 C C . GLN A 1 177 ? 14.332 -6.020 -5.993 1.00 88.38 177 GLN A C 1
ATOM 1392 O O . GLN A 1 177 ? 14.502 -7.121 -5.474 1.00 88.38 177 GLN A O 1
ATOM 1397 N N . VAL A 1 178 ? 13.648 -5.842 -7.121 1.00 81.75 178 VAL A N 1
ATOM 1398 C CA . VAL A 1 178 ? 13.010 -6.930 -7.868 1.00 81.75 178 VAL A CA 1
ATOM 1399 C C . VAL A 1 178 ? 13.532 -6.896 -9.305 1.00 81.75 178 VAL A C 1
ATOM 1401 O O . VAL A 1 178 ? 13.440 -5.845 -9.951 1.00 81.75 178 VAL A O 1
ATOM 1404 N N . PRO A 1 179 ? 14.095 -8.004 -9.824 1.00 76.56 179 PRO A N 1
ATOM 1405 C CA . PRO A 1 179 ? 14.471 -8.102 -11.231 1.00 76.56 179 PRO A CA 1
ATOM 1406 C C . PRO A 1 179 ? 13.289 -7.756 -12.147 1.00 76.56 179 PRO A C 1
ATOM 1408 O O . PRO A 1 179 ? 12.168 -8.186 -11.899 1.00 76.56 179 PRO A O 1
ATOM 1411 N N . GLY A 1 180 ? 13.531 -6.957 -13.188 1.00 74.44 180 GLY A N 1
ATOM 1412 C CA . GLY A 1 180 ? 12.480 -6.480 -14.100 1.00 74.44 180 GLY A CA 1
ATOM 1413 C C . GLY A 1 180 ? 11.782 -5.180 -13.677 1.00 74.44 180 GLY A C 1
ATOM 1414 O O . GLY A 1 180 ? 11.076 -4.600 -14.493 1.00 74.44 180 GLY A O 1
ATOM 1415 N N . TYR A 1 181 ? 12.038 -4.662 -12.467 1.00 81.00 181 TYR A N 1
ATOM 1416 C CA . TYR A 1 181 ? 11.492 -3.379 -11.984 1.00 81.00 181 TYR A CA 1
ATOM 1417 C C . TYR A 1 181 ? 12.597 -2.371 -11.591 1.00 81.00 181 TYR A C 1
ATOM 1419 O O . TYR A 1 181 ? 12.668 -1.915 -10.436 1.00 81.00 181 TYR A O 1
ATOM 1427 N N . PRO A 1 182 ? 13.502 -2.007 -12.525 1.00 84.94 182 PRO A N 1
ATOM 1428 C CA . PRO A 1 182 ? 14.592 -1.077 -12.240 1.00 84.94 182 PRO A CA 1
ATOM 1429 C C . PRO A 1 182 ? 14.073 0.340 -11.922 1.00 84.94 182 PRO A C 1
ATOM 1431 O O . PRO A 1 182 ? 12.936 0.678 -12.261 1.00 84.94 182 PRO A O 1
ATOM 1434 N N . PRO A 1 183 ? 14.874 1.188 -11.249 1.00 84.94 183 PRO A N 1
ATOM 1435 C CA . PRO A 1 183 ? 14.584 2.616 -11.124 1.00 84.94 183 PRO A CA 1
ATOM 1436 C C . PRO A 1 183 ? 14.428 3.280 -12.495 1.00 84.94 183 PRO A C 1
ATOM 1438 O O . PRO A 1 183 ? 15.233 3.040 -13.396 1.00 84.94 183 PRO A O 1
ATOM 1441 N N . LEU A 1 184 ? 13.416 4.134 -12.637 1.00 81.88 184 LEU A N 1
ATOM 1442 C CA . LEU A 1 184 ? 13.205 4.929 -13.845 1.00 81.88 184 LEU A CA 1
ATOM 1443 C C . LEU A 1 184 ? 13.980 6.246 -13.749 1.00 81.88 184 LEU A C 1
ATOM 1445 O O . LEU A 1 184 ? 14.127 6.812 -12.671 1.00 81.88 184 LEU A O 1
ATOM 1449 N N . LYS A 1 185 ? 14.472 6.758 -14.881 1.00 79.31 185 LYS A N 1
ATOM 1450 C CA . LYS A 1 185 ? 15.267 7.999 -14.911 1.00 79.31 185 LYS A CA 1
ATOM 1451 C C . LYS A 1 185 ? 14.456 9.235 -14.500 1.00 79.31 185 LYS A C 1
ATOM 1453 O O . LYS A 1 185 ? 15.009 10.165 -13.925 1.00 79.31 185 LYS A O 1
ATOM 1458 N N . GLU A 1 186 ? 13.166 9.244 -14.820 1.00 82.25 186 GLU A N 1
ATOM 1459 C CA . GLU A 1 186 ? 12.281 10.405 -14.656 1.00 82.25 186 GLU A CA 1
ATOM 1460 C C . GLU A 1 186 ? 11.595 10.468 -13.287 1.00 82.25 186 GLU A C 1
ATOM 1462 O O . GLU A 1 186 ? 10.912 11.443 -12.986 1.00 82.25 186 GLU A O 1
ATOM 1467 N N . MET A 1 187 ? 11.776 9.447 -12.446 1.00 82.81 187 MET A N 1
ATOM 1468 C CA . MET A 1 187 ? 11.093 9.345 -11.163 1.00 82.81 187 MET A CA 1
ATOM 1469 C C . MET A 1 187 ? 12.045 8.895 -10.065 1.00 82.81 187 MET A C 1
ATOM 1471 O O . MET A 1 187 ? 12.892 8.020 -10.243 1.00 82.81 187 MET A O 1
ATOM 1475 N N . VAL A 1 188 ? 11.896 9.504 -8.895 1.00 87.06 188 VAL A N 1
ATOM 1476 C CA . VAL A 1 188 ? 12.713 9.175 -7.735 1.00 87.06 188 VAL A CA 1
ATOM 1477 C C . VAL A 1 188 ? 12.255 7.835 -7.155 1.00 87.06 188 VAL A C 1
ATOM 1479 O O . VAL A 1 188 ? 11.131 7.712 -6.675 1.00 87.06 188 VAL A O 1
ATOM 1482 N N . ARG A 1 189 ? 13.151 6.838 -7.153 1.00 90.69 189 ARG A N 1
ATOM 1483 C CA . ARG A 1 189 ? 12.934 5.560 -6.454 1.00 90.69 189 ARG A CA 1
ATOM 1484 C C . ARG A 1 189 ? 13.128 5.738 -4.957 1.00 90.69 189 ARG A C 1
ATOM 1486 O O . ARG A 1 189 ? 14.258 5.593 -4.467 1.00 90.69 189 ARG A O 1
ATOM 1493 N N . GLY A 1 190 ? 12.034 6.011 -4.256 1.00 89.94 190 GLY A N 1
ATOM 1494 C CA . GLY A 1 190 ? 11.991 6.074 -2.803 1.00 89.94 190 GLY A CA 1
ATOM 1495 C C . GLY A 1 190 ? 12.306 4.719 -2.166 1.00 89.94 190 GLY A C 1
ATOM 1496 O O . GLY A 1 190 ? 12.210 3.658 -2.794 1.00 89.94 190 GLY A O 1
ATOM 1497 N N . HIS A 1 191 ? 12.753 4.752 -0.915 1.00 91.44 191 HIS A N 1
ATOM 1498 C CA . HIS A 1 191 ? 13.156 3.562 -0.179 1.00 91.44 191 HIS A CA 1
ATOM 1499 C C . HIS A 1 191 ? 12.576 3.568 1.235 1.00 91.44 191 HIS A C 1
ATOM 1501 O O . HIS A 1 191 ? 13.055 4.268 2.127 1.00 91.44 191 HIS A O 1
ATOM 1507 N N . ASN A 1 192 ? 11.553 2.747 1.453 1.00 92.12 192 ASN A N 1
ATOM 1508 C CA . ASN A 1 192 ? 11.000 2.493 2.775 1.00 92.12 192 ASN A CA 1
ATOM 1509 C C . ASN A 1 192 ? 11.910 1.519 3.523 1.00 92.12 192 ASN A C 1
ATOM 1511 O O . ASN A 1 192 ? 12.030 0.361 3.130 1.00 92.12 192 ASN A O 1
ATOM 1515 N N . LYS A 1 193 ? 12.538 1.980 4.606 1.00 91.75 193 LYS A N 1
ATOM 1516 C CA . LYS A 1 193 ? 13.379 1.138 5.471 1.00 91.75 193 LYS A CA 1
ATOM 1517 C C . LYS A 1 193 ? 12.520 0.224 6.338 1.00 91.75 193 LYS A C 1
ATOM 1519 O O . LYS A 1 193 ? 12.798 -0.959 6.472 1.00 91.75 193 LYS A O 1
ATOM 1524 N N . VAL A 1 194 ? 11.472 0.797 6.922 1.00 91.06 194 VAL A N 1
ATOM 1525 C CA . VAL A 1 194 ? 10.428 0.091 7.662 1.00 91.06 194 VAL A CA 1
ATOM 1526 C C . VAL A 1 194 ? 9.195 0.981 7.705 1.00 91.06 194 VAL A C 1
ATOM 1528 O O . VAL A 1 194 ? 9.288 2.196 7.879 1.00 91.06 194 VAL A O 1
ATOM 1531 N N . GLY A 1 195 ? 8.023 0.395 7.553 1.00 93.44 195 GLY A N 1
ATOM 1532 C CA . GLY A 1 195 ? 6.782 1.117 7.751 1.00 93.44 195 GLY A CA 1
ATOM 1533 C C . GLY A 1 195 ? 5.631 0.157 7.927 1.00 93.44 195 GLY A C 1
ATOM 1534 O O . GLY A 1 195 ? 5.716 -1.003 7.530 1.00 93.44 195 GLY A O 1
ATOM 1535 N N . CYS A 1 196 ? 4.554 0.636 8.531 1.00 96.31 196 CYS A N 1
ATOM 1536 C CA . CYS A 1 196 ? 3.328 -0.131 8.602 1.00 96.31 196 CYS A CA 1
ATOM 1537 C C . CYS A 1 196 ? 2.102 0.756 8.746 1.00 96.31 196 CYS A C 1
ATOM 1539 O O . CYS A 1 196 ? 2.158 1.855 9.300 1.00 96.31 196 CYS A O 1
ATOM 1541 N N . TRP A 1 197 ? 0.976 0.214 8.306 1.00 97.62 197 TRP A N 1
ATOM 1542 C CA . TRP A 1 197 ? -0.326 0.579 8.830 1.00 97.62 197 TRP A CA 1
ATOM 1543 C C . TRP A 1 197 ? -0.729 -0.457 9.864 1.00 97.62 197 TRP A C 1
ATOM 1545 O O . TRP A 1 197 ? -0.714 -1.654 9.583 1.00 97.62 197 TRP A O 1
ATOM 1555 N N . TYR A 1 198 ? -1.076 0.005 11.055 1.00 97.44 198 TYR A N 1
ATOM 1556 C CA . TYR A 1 198 ? -1.592 -0.824 12.128 1.00 97.44 198 TYR A CA 1
ATOM 1557 C C . TYR A 1 198 ? -3.003 -0.366 12.477 1.00 97.44 198 TYR A C 1
ATOM 1559 O O . TYR A 1 198 ? -3.247 0.827 12.676 1.00 97.44 198 TYR A O 1
ATOM 1567 N N . LEU A 1 199 ? -3.928 -1.318 12.527 1.00 96.94 199 LEU A N 1
ATOM 1568 C CA . LEU A 1 199 ? -5.313 -1.106 12.911 1.00 96.94 199 LEU A CA 1
ATOM 1569 C C . LEU A 1 199 ? -5.646 -1.956 14.124 1.00 96.94 199 LEU A C 1
ATOM 1571 O O . LEU A 1 199 ? -5.393 -3.154 14.147 1.00 96.94 199 LEU A O 1
ATOM 1575 N N . GLN A 1 200 ? -6.279 -1.351 15.115 1.00 96.38 200 GLN A N 1
ATOM 1576 C CA . GLN A 1 200 ? -6.752 -2.054 16.295 1.00 96.38 200 GLN A CA 1
ATOM 1577 C C . GLN A 1 200 ? -8.226 -1.714 16.540 1.00 96.38 200 GLN A C 1
ATOM 1579 O O . GLN A 1 200 ? -8.526 -0.543 16.795 1.00 96.38 200 GLN A O 1
ATOM 1584 N N . PRO A 1 201 ? -9.134 -2.706 16.522 1.00 94.00 201 PRO A N 1
ATOM 1585 C CA . PRO A 1 201 ? -10.512 -2.516 16.954 1.00 94.00 201 PRO A CA 1
ATOM 1586 C C . PRO A 1 201 ? -10.568 -2.112 18.426 1.00 94.00 201 PRO A C 1
ATOM 1588 O O . PRO A 1 201 ? -9.817 -2.626 19.260 1.00 94.00 201 PRO A O 1
ATOM 1591 N N . ARG A 1 202 ? -11.457 -1.179 18.753 1.00 91.62 202 ARG A N 1
ATOM 1592 C CA . ARG A 1 202 ? -11.689 -0.699 20.113 1.00 91.62 202 ARG A CA 1
ATOM 1593 C C . ARG A 1 202 ? -13.164 -0.418 20.308 1.00 91.62 202 ARG A C 1
ATOM 1595 O O . ARG A 1 202 ? -13.726 0.404 19.599 1.00 91.62 202 ARG A O 1
ATOM 1602 N N . THR A 1 203 ? -13.749 -1.006 21.335 1.00 91.81 203 THR A N 1
ATOM 1603 C CA . THR A 1 203 ? -15.055 -0.581 21.827 1.00 91.81 203 THR A CA 1
ATOM 1604 C C . THR A 1 203 ? -14.829 0.498 22.876 1.00 91.81 203 THR A C 1
ATOM 1606 O O . THR A 1 203 ? -14.119 0.281 23.861 1.00 91.81 203 THR A O 1
ATOM 1609 N N . VAL A 1 204 ? -15.382 1.686 22.651 1.00 91.12 204 VAL A N 1
ATOM 1610 C CA . VAL A 1 204 ? -15.217 2.837 23.541 1.00 91.12 204 VAL A CA 1
ATOM 1611 C C . VAL A 1 204 ? -16.564 3.320 24.051 1.00 91.12 204 VAL A C 1
ATOM 1613 O O . VAL A 1 204 ? -17.562 3.313 23.333 1.00 91.12 204 VAL A O 1
ATOM 1616 N N . GLN A 1 205 ? -16.590 3.776 25.301 1.00 91.88 205 GLN A N 1
ATOM 1617 C CA . GLN A 1 205 ? -17.736 4.486 25.848 1.00 91.88 205 GLN A CA 1
ATOM 1618 C C . GLN A 1 205 ? -17.502 5.989 25.707 1.00 91.88 205 GLN A C 1
ATOM 1620 O O . GLN A 1 205 ? -16.541 6.544 26.239 1.00 91.88 205 GLN A O 1
ATOM 1625 N N . THR A 1 206 ? -18.375 6.647 24.956 1.00 85.75 206 THR A N 1
ATOM 1626 C CA . THR A 1 206 ? -18.357 8.102 24.787 1.00 85.75 206 THR A CA 1
ATOM 1627 C C . THR A 1 206 ? -18.731 8.810 26.099 1.00 85.75 206 THR A C 1
ATOM 1629 O O . THR A 1 206 ? -19.402 8.212 26.945 1.00 85.75 206 THR A O 1
ATOM 1632 N N . PRO A 1 207 ? -18.388 10.103 26.272 1.00 86.00 207 PRO A N 1
ATOM 1633 C CA . PRO A 1 207 ? -18.792 10.875 27.454 1.00 86.00 207 PRO A CA 1
ATOM 1634 C C . PRO A 1 207 ? -20.310 10.896 27.707 1.00 86.00 207 PRO A C 1
ATOM 1636 O O . PRO A 1 207 ? -20.738 11.058 28.844 1.00 86.00 207 PRO A O 1
ATOM 1639 N N . GLY A 1 208 ? -21.128 10.695 26.665 1.00 87.56 208 GLY A N 1
ATOM 1640 C CA . GLY A 1 208 ? -22.587 10.573 26.763 1.00 87.56 208 GLY A CA 1
ATOM 1641 C C . GLY A 1 208 ? -23.094 9.170 27.122 1.00 87.56 208 GLY A C 1
ATOM 1642 O O . GLY A 1 208 ? -24.284 8.907 26.993 1.00 87.56 208 GLY A O 1
ATOM 1643 N N . GLY A 1 209 ? -22.210 8.243 27.504 1.00 90.38 209 GLY A N 1
ATOM 1644 C CA . GLY A 1 209 ? -22.552 6.877 27.905 1.00 90.38 209 GLY A CA 1
ATOM 1645 C C . GLY A 1 209 ? -22.794 5.899 26.750 1.00 90.38 209 GLY A C 1
ATOM 1646 O O . GLY A 1 209 ? -22.898 4.699 26.998 1.00 90.38 209 GLY A O 1
ATOM 1647 N N . LYS A 1 210 ? -22.836 6.376 25.499 1.00 91.62 210 LYS A N 1
ATOM 1648 C CA . LYS A 1 210 ? -23.007 5.538 24.304 1.00 91.62 210 LYS A CA 1
ATOM 1649 C C . LYS A 1 210 ? -21.757 4.695 24.056 1.00 91.62 210 LYS A C 1
ATOM 1651 O O . LYS A 1 210 ? -20.654 5.241 24.039 1.00 91.62 210 LYS A O 1
ATOM 1656 N N . ILE A 1 211 ? -21.956 3.399 23.835 1.00 92.56 211 ILE A N 1
ATOM 1657 C CA . ILE A 1 211 ? -20.916 2.451 23.429 1.00 92.56 211 ILE A CA 1
ATOM 1658 C C . ILE A 1 211 ? -20.794 2.489 21.903 1.00 92.56 211 ILE A C 1
ATOM 1660 O O . ILE A 1 211 ? -21.800 2.389 21.199 1.00 92.56 211 ILE A O 1
ATOM 1664 N N . GLU A 1 212 ? -19.576 2.662 21.397 1.00 90.44 212 GLU A N 1
ATOM 1665 C CA . GLU A 1 212 ? -19.276 2.712 19.967 1.00 90.44 212 GLU A CA 1
ATOM 1666 C C . GLU A 1 212 ? -18.047 1.870 19.633 1.00 90.44 212 GLU A C 1
ATOM 1668 O O . GLU A 1 212 ? -17.053 1.893 20.360 1.00 90.44 212 GLU A O 1
ATOM 1673 N N . ASP A 1 213 ? -18.095 1.186 18.491 1.00 89.56 213 ASP A N 1
ATOM 1674 C CA . ASP A 1 213 ? -16.917 0.549 17.916 1.00 89.56 213 ASP A CA 1
ATOM 1675 C C . ASP A 1 213 ? -16.124 1.562 17.091 1.00 89.56 213 ASP A C 1
ATOM 1677 O O . ASP A 1 213 ? -16.644 2.273 16.226 1.00 89.56 213 ASP A O 1
ATOM 1681 N N . GLN A 1 214 ? -14.835 1.631 17.386 1.00 90.44 214 GLN A N 1
ATOM 1682 C CA . GLN A 1 214 ? -13.855 2.496 16.758 1.00 90.44 214 GLN A CA 1
ATOM 1683 C C . GLN A 1 214 ? -12.626 1.680 16.357 1.00 90.44 214 GLN A C 1
ATOM 1685 O O . GLN A 1 214 ? -12.412 0.556 16.808 1.00 90.44 214 GLN A O 1
ATOM 1690 N N . ALA A 1 215 ? -11.780 2.270 15.518 1.00 91.38 215 ALA A N 1
ATOM 1691 C CA . ALA A 1 215 ? -10.485 1.706 15.176 1.00 91.38 215 ALA A CA 1
ATOM 1692 C C . ALA A 1 215 ? -9.384 2.705 15.530 1.00 91.38 215 ALA A C 1
ATOM 1694 O O . ALA A 1 215 ? -9.415 3.862 15.104 1.00 91.38 215 ALA A O 1
ATOM 1695 N N . LEU A 1 216 ? -8.383 2.252 16.284 1.00 93.94 216 LEU A N 1
ATOM 1696 C CA . LEU A 1 216 ? -7.107 2.950 16.348 1.00 93.94 216 LEU A CA 1
ATOM 1697 C C . LEU A 1 216 ? -6.360 2.664 15.046 1.00 93.94 216 LEU A C 1
ATOM 1699 O O . LEU A 1 216 ? -6.040 1.512 14.771 1.00 93.94 216 LEU A O 1
ATOM 1703 N N . PHE A 1 217 ? -6.062 3.711 14.284 1.00 96.12 217 PHE A N 1
ATOM 1704 C CA . PHE A 1 217 ? -5.194 3.646 13.114 1.00 96.12 217 PHE A CA 1
ATOM 1705 C C . PHE A 1 217 ? -3.849 4.302 13.434 1.00 96.12 217 PHE A C 1
ATOM 1707 O O . PHE A 1 217 ? -3.806 5.453 13.873 1.00 96.12 217 PHE A O 1
ATOM 1714 N N . GLN A 1 218 ? -2.755 3.584 13.197 1.00 96.00 218 GLN A N 1
ATOM 1715 C CA . GLN A 1 218 ? -1.393 4.089 13.344 1.00 96.00 218 GLN A CA 1
ATOM 1716 C C . GLN A 1 218 ? -0.628 3.871 12.043 1.00 96.00 218 GLN A C 1
ATOM 1718 O O . GLN A 1 218 ? -0.637 2.777 11.482 1.00 96.00 218 GLN A O 1
ATOM 1723 N N . TRP A 1 219 ? 0.068 4.909 11.589 1.00 96.75 219 TRP A N 1
ATOM 1724 C CA . TRP A 1 219 ? 0.990 4.821 10.467 1.00 96.75 219 TRP A CA 1
ATOM 1725 C C . TRP A 1 219 ? 2.416 5.048 10.968 1.00 96.75 219 TRP A C 1
ATOM 1727 O O . TRP A 1 219 ? 2.753 6.142 11.417 1.00 96.75 219 TRP A O 1
ATOM 1737 N N . LEU A 1 220 ? 3.245 4.006 10.894 1.00 95.81 220 LEU A N 1
ATOM 1738 C CA . LEU A 1 220 ? 4.693 4.110 11.045 1.00 95.81 220 LEU A CA 1
ATOM 1739 C C . LEU A 1 220 ? 5.318 4.304 9.663 1.00 95.81 220 LEU A C 1
ATOM 1741 O O . LEU A 1 220 ? 5.107 3.485 8.768 1.00 95.81 220 LEU A O 1
ATOM 1745 N N . MET A 1 221 ? 6.118 5.353 9.497 1.00 91.69 221 MET A N 1
ATOM 1746 C CA . MET A 1 221 ? 6.795 5.655 8.239 1.00 91.69 221 MET A CA 1
ATOM 1747 C C . MET A 1 221 ? 8.276 5.943 8.487 1.00 91.69 221 MET A C 1
ATOM 1749 O O . MET A 1 221 ? 8.620 6.905 9.168 1.00 91.69 221 MET A O 1
ATOM 1753 N N . CYS A 1 222 ? 9.156 5.128 7.903 1.00 91.62 222 CYS A N 1
ATOM 1754 C CA . CYS A 1 222 ? 10.587 5.398 7.801 1.00 91.62 222 CYS A CA 1
ATOM 1755 C C . CYS A 1 222 ? 11.001 5.304 6.329 1.00 91.62 222 CYS A C 1
ATOM 1757 O O . CYS A 1 222 ? 11.227 4.212 5.799 1.00 91.62 222 CYS A O 1
ATOM 1759 N N . CYS A 1 223 ? 11.066 6.460 5.669 1.00 88.69 223 CYS A N 1
ATOM 1760 C CA . CYS A 1 223 ? 11.290 6.578 4.233 1.00 88.69 223 CYS A CA 1
ATOM 1761 C C . CYS A 1 223 ? 12.540 7.410 3.934 1.00 88.69 223 CYS A C 1
ATOM 1763 O O . CYS A 1 223 ? 12.740 8.481 4.502 1.00 88.69 223 CYS A O 1
ATOM 1765 N N . ASP A 1 224 ? 13.350 6.927 2.998 1.00 86.62 224 ASP A N 1
ATOM 1766 C CA . ASP A 1 224 ? 14.447 7.654 2.373 1.00 86.62 224 ASP A CA 1
ATOM 1767 C C . ASP A 1 224 ? 14.055 7.993 0.930 1.00 86.62 224 ASP A C 1
ATOM 1769 O O . ASP A 1 224 ? 13.955 7.115 0.069 1.00 86.62 224 ASP A O 1
ATOM 1773 N N . LEU A 1 225 ? 13.795 9.276 0.677 1.00 79.31 225 LEU A N 1
ATOM 1774 C CA . LEU A 1 225 ? 13.435 9.773 -0.652 1.00 79.31 225 LEU A CA 1
ATOM 1775 C C . LEU A 1 225 ? 14.651 10.003 -1.553 1.00 79.31 225 LEU A C 1
ATOM 1777 O O . LEU A 1 225 ? 14.472 10.370 -2.704 1.00 79.31 225 LEU A O 1
ATOM 1781 N N . LYS A 1 226 ? 15.872 9.732 -1.074 1.00 70.56 226 LYS A N 1
ATOM 1782 C CA . LYS A 1 226 ? 17.140 9.959 -1.776 1.00 70.56 226 LYS A CA 1
ATOM 1783 C C . LYS A 1 226 ? 17.341 11.429 -2.187 1.00 70.56 226 LYS A C 1
ATOM 1785 O O . LYS A 1 226 ? 16.428 12.242 -2.284 1.00 70.56 226 LYS A O 1
ATOM 1790 N 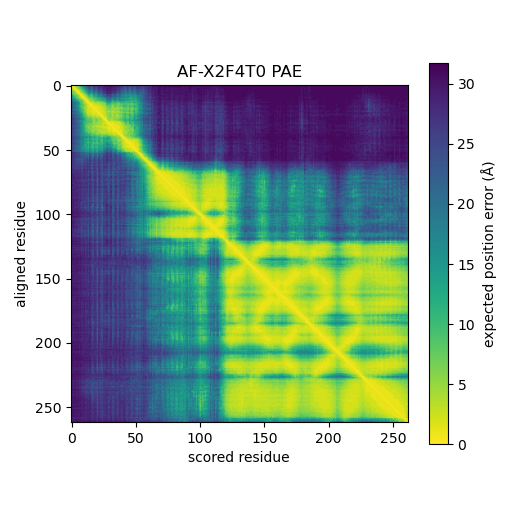N . GLY A 1 227 ? 18.596 11.807 -2.416 1.00 68.88 227 GLY A N 1
ATOM 1791 C CA . GLY A 1 227 ? 18.962 13.174 -2.798 1.00 68.88 227 GLY A CA 1
ATOM 1792 C C . GLY A 1 227 ? 19.459 14.033 -1.633 1.00 68.88 227 GLY A C 1
ATOM 1793 O O . GLY A 1 227 ? 19.857 13.526 -0.590 1.00 68.88 227 GLY A O 1
ATOM 1794 N N . LYS A 1 228 ? 19.521 15.351 -1.855 1.00 70.44 228 LYS A N 1
ATOM 1795 C CA . LYS A 1 228 ? 20.199 16.320 -0.971 1.00 70.44 228 LYS A CA 1
ATOM 1796 C C . LYS A 1 228 ? 19.221 17.226 -0.207 1.00 70.44 228 LYS A C 1
ATOM 1798 O O . LYS A 1 228 ? 19.532 18.389 0.038 1.00 70.44 228 LYS A O 1
ATOM 1803 N N . ILE A 1 229 ? 18.028 16.729 0.120 1.00 72.44 229 ILE A N 1
ATOM 1804 C CA . ILE A 1 229 ? 17.025 17.511 0.857 1.00 72.44 229 ILE A CA 1
ATOM 1805 C C . ILE A 1 229 ? 17.413 17.533 2.346 1.00 72.44 229 ILE A C 1
ATOM 1807 O O . ILE A 1 229 ? 17.637 16.467 2.920 1.00 72.44 229 ILE A O 1
ATOM 1811 N N . PRO A 1 230 ? 17.503 18.708 2.996 1.00 76.44 230 PRO A N 1
ATOM 1812 C CA . PRO A 1 230 ? 17.786 18.785 4.427 1.00 76.44 230 PRO A CA 1
ATOM 1813 C C . PRO A 1 230 ? 16.724 18.072 5.276 1.00 76.44 230 PRO A C 1
ATOM 1815 O O . PRO A 1 230 ? 15.529 18.195 5.008 1.00 76.44 230 PRO A O 1
ATOM 1818 N N . GLN A 1 231 ? 17.143 17.392 6.349 1.00 79.38 231 GLN A N 1
ATOM 1819 C CA . GLN A 1 231 ? 16.243 16.578 7.180 1.00 79.38 231 GLN A CA 1
ATOM 1820 C C . GLN A 1 231 ? 15.052 17.372 7.741 1.00 79.38 231 GLN A C 1
ATOM 1822 O O . GLN A 1 231 ? 13.924 16.912 7.643 1.00 79.38 231 GLN A O 1
ATOM 1827 N N . PHE A 1 232 ? 15.267 18.598 8.228 1.00 74.81 232 PHE A N 1
ATOM 1828 C CA . PHE A 1 232 ? 14.178 19.419 8.776 1.00 74.81 232 PHE A CA 1
ATOM 1829 C C . PHE A 1 232 ? 13.091 19.756 7.736 1.00 74.81 232 PHE A C 1
ATOM 1831 O O . PHE A 1 232 ? 11.926 19.932 8.085 1.00 74.81 232 PHE A O 1
ATOM 1838 N N . VAL A 1 233 ? 13.459 19.840 6.452 1.00 71.94 233 VAL A N 1
ATOM 1839 C CA . VAL A 1 233 ? 12.516 20.057 5.345 1.00 71.94 233 VAL A CA 1
ATOM 1840 C C . VAL A 1 233 ? 11.714 18.782 5.086 1.00 71.94 233 VAL A C 1
ATOM 1842 O O . VAL A 1 233 ? 10.497 18.845 4.906 1.00 71.94 233 VAL A O 1
ATOM 1845 N N . LEU A 1 234 ? 12.384 17.624 5.115 1.00 77.44 234 LEU A N 1
ATOM 1846 C CA . LEU A 1 234 ? 11.734 16.318 5.005 1.00 77.44 234 LEU A CA 1
ATOM 1847 C C . LEU A 1 234 ? 10.759 16.075 6.158 1.00 77.44 234 LEU A C 1
ATOM 1849 O O . LEU A 1 234 ? 9.644 15.635 5.905 1.00 77.44 234 LEU A O 1
ATOM 1853 N N . ASP A 1 235 ? 11.127 16.417 7.392 1.00 81.31 235 ASP A N 1
ATOM 1854 C CA . ASP A 1 235 ? 10.287 16.206 8.577 1.00 81.31 235 ASP A CA 1
ATOM 1855 C C . ASP A 1 235 ? 8.951 16.956 8.467 1.00 81.31 235 ASP A C 1
ATOM 1857 O O . ASP A 1 235 ? 7.882 16.381 8.690 1.00 81.31 235 ASP A O 1
ATOM 1861 N N . VAL A 1 236 ? 8.990 18.226 8.044 1.00 76.38 236 VAL A N 1
ATOM 1862 C CA . VAL A 1 236 ? 7.781 19.037 7.811 1.00 76.38 236 VAL A CA 1
ATOM 1863 C C . VAL A 1 236 ? 6.935 18.454 6.678 1.00 76.38 236 VAL A C 1
ATOM 1865 O O . VAL A 1 236 ? 5.706 18.368 6.789 1.00 76.38 236 VAL A O 1
ATOM 1868 N N . ALA A 1 237 ? 7.575 18.038 5.585 1.00 79.50 237 ALA A N 1
ATOM 1869 C CA . ALA A 1 237 ? 6.881 17.479 4.435 1.00 79.50 237 ALA A CA 1
ATOM 1870 C C . ALA A 1 237 ? 6.213 16.135 4.766 1.00 79.50 237 ALA A C 1
ATOM 1872 O O . ALA A 1 237 ? 5.041 15.942 4.443 1.00 79.50 237 ALA A O 1
ATOM 1873 N N . PHE A 1 238 ? 6.911 15.243 5.471 1.00 87.00 238 PHE A N 1
ATOM 1874 C CA . PHE A 1 238 ? 6.384 13.961 5.932 1.00 87.00 238 PHE A CA 1
ATOM 1875 C C . PHE A 1 238 ? 5.215 14.133 6.897 1.00 87.00 238 PHE A C 1
ATOM 1877 O O . PHE A 1 238 ? 4.175 13.512 6.689 1.00 87.00 238 PHE A O 1
ATOM 1884 N N . ALA A 1 239 ? 5.330 15.015 7.894 1.00 86.69 239 ALA A N 1
ATOM 1885 C CA . ALA A 1 239 ? 4.225 15.300 8.807 1.00 86.69 239 ALA A CA 1
ATOM 1886 C C . ALA A 1 239 ? 2.984 15.812 8.057 1.00 86.69 239 ALA A C 1
ATOM 1888 O O . ALA A 1 239 ? 1.867 15.374 8.331 1.00 86.69 239 ALA A O 1
ATOM 1889 N N . THR A 1 240 ? 3.184 16.686 7.065 1.00 82.94 240 THR A N 1
ATOM 1890 C CA . THR A 1 240 ? 2.099 17.191 6.208 1.00 82.94 240 THR A CA 1
ATOM 1891 C C . THR A 1 240 ? 1.430 16.054 5.435 1.00 82.94 240 THR A C 1
ATOM 1893 O O . THR A 1 240 ? 0.214 15.907 5.501 1.00 82.94 240 THR A O 1
ATOM 1896 N N . VAL A 1 241 ? 2.214 15.193 4.778 1.00 86.00 241 VAL A N 1
ATOM 1897 C CA . VAL A 1 241 ? 1.693 14.034 4.031 1.00 86.00 241 VAL A CA 1
ATOM 1898 C C . VAL A 1 241 ? 0.910 13.083 4.938 1.00 86.00 241 VAL A C 1
ATOM 1900 O O . VAL A 1 241 ? -0.151 12.598 4.551 1.00 86.00 241 VAL A O 1
ATOM 1903 N N . MET A 1 242 ? 1.390 12.830 6.158 1.00 90.69 242 MET A N 1
ATOM 1904 C CA . MET A 1 242 ? 0.691 11.975 7.121 1.00 90.69 242 MET A CA 1
ATOM 1905 C C . MET A 1 242 ? -0.655 12.566 7.562 1.00 90.69 242 MET A C 1
ATOM 1907 O O . MET A 1 242 ? -1.631 11.824 7.709 1.00 90.69 242 MET A O 1
ATOM 1911 N N . LEU A 1 243 ? -0.729 13.889 7.739 1.00 88.06 243 LEU A N 1
ATOM 1912 C CA . LEU A 1 243 ? -1.977 14.589 8.054 1.00 88.06 243 LEU A CA 1
ATOM 1913 C C . LEU A 1 243 ? -2.963 14.559 6.881 1.00 88.06 243 LEU A C 1
ATOM 1915 O O . LEU A 1 243 ? -4.141 14.262 7.086 1.00 88.06 243 LEU A O 1
ATOM 1919 N N . ASP A 1 244 ? -2.489 14.800 5.662 1.00 85.94 244 ASP A N 1
ATOM 1920 C CA . ASP A 1 244 ? -3.323 14.734 4.459 1.00 85.94 244 ASP A CA 1
ATOM 1921 C C . ASP A 1 244 ? -3.879 13.313 4.265 1.00 85.94 244 ASP A C 1
ATOM 1923 O O . ASP A 1 244 ? -5.078 13.119 4.044 1.00 85.94 244 ASP A O 1
ATOM 1927 N N . TYR A 1 245 ? -3.037 12.293 4.454 1.00 90.44 245 TYR A N 1
ATOM 1928 C CA . TYR A 1 245 ? -3.432 10.890 4.342 1.00 90.44 245 TYR A CA 1
ATOM 1929 C C . TYR A 1 245 ? -4.581 10.531 5.288 1.00 90.44 245 TYR A C 1
ATOM 1931 O O . TYR A 1 245 ? -5.581 9.954 4.857 1.00 90.44 245 TYR A O 1
ATOM 1939 N N . ILE A 1 246 ? -4.494 10.899 6.573 1.00 93.19 246 ILE A N 1
ATOM 1940 C CA . ILE A 1 246 ? -5.549 10.544 7.533 1.00 93.19 246 ILE A CA 1
ATOM 1941 C C . ILE A 1 246 ? -6.866 11.280 7.253 1.00 93.19 246 ILE A C 1
ATOM 1943 O O . ILE A 1 246 ? -7.937 10.738 7.531 1.00 93.19 246 ILE A O 1
ATOM 1947 N N . VAL A 1 247 ? -6.825 12.482 6.667 1.00 91.56 247 VAL A N 1
ATOM 1948 C CA . VAL A 1 247 ? -8.034 13.177 6.192 1.00 91.56 247 VAL A CA 1
ATOM 1949 C C . VAL A 1 247 ? -8.713 12.364 5.088 1.00 91.56 247 VAL A C 1
ATOM 1951 O O . VAL A 1 247 ? -9.922 12.131 5.160 1.00 91.56 247 VAL A O 1
ATOM 1954 N N . HIS A 1 248 ? -7.947 11.867 4.113 1.00 91.81 248 HIS A N 1
ATOM 1955 C CA . HIS A 1 248 ? -8.480 11.038 3.031 1.00 91.81 248 HIS A CA 1
ATOM 1956 C C . HIS A 1 248 ? -9.007 9.684 3.517 1.00 91.81 248 HIS A C 1
ATOM 1958 O O . HIS A 1 248 ? -10.089 9.279 3.096 1.00 91.81 248 HIS A O 1
ATOM 1964 N N . VAL A 1 249 ? -8.318 9.024 4.454 1.00 92.12 249 VAL A N 1
ATOM 1965 C CA . VAL A 1 249 ? -8.804 7.779 5.076 1.00 92.12 249 VAL A CA 1
ATOM 1966 C C . VAL A 1 249 ? -10.143 8.005 5.774 1.00 92.12 249 VAL A C 1
ATOM 1968 O O . VAL A 1 249 ? -11.091 7.259 5.544 1.00 92.12 249 VAL A O 1
ATOM 1971 N N . ARG A 1 250 ? -10.260 9.057 6.595 1.00 93.00 250 ARG A N 1
ATOM 1972 C CA . ARG A 1 250 ? -11.518 9.380 7.293 1.00 93.00 250 ARG A CA 1
ATOM 1973 C C . ARG A 1 250 ? -12.657 9.648 6.317 1.00 93.00 250 ARG A C 1
ATOM 1975 O O . ARG A 1 250 ? -13.762 9.158 6.536 1.00 93.00 250 ARG A O 1
ATOM 1982 N N . LYS A 1 251 ? -12.382 10.395 5.244 1.00 92.06 251 LYS A N 1
ATOM 1983 C CA . LYS A 1 251 ? -13.356 10.661 4.181 1.00 92.06 251 LYS A CA 1
ATOM 1984 C C . LYS A 1 251 ? -13.817 9.360 3.523 1.00 92.06 251 LYS A C 1
ATOM 1986 O O . LYS A 1 251 ? -15.016 9.112 3.477 1.00 92.06 251 LYS A O 1
ATOM 1991 N N . PHE A 1 252 ? -12.880 8.513 3.096 1.00 91.44 252 PHE A N 1
ATOM 1992 C CA . PHE A 1 252 ? -13.192 7.229 2.470 1.00 91.44 252 PHE A CA 1
ATOM 1993 C C . PHE A 1 252 ? -14.059 6.345 3.373 1.00 91.44 252 PHE A C 1
ATOM 1995 O O . PHE A 1 252 ? -15.078 5.832 2.925 1.00 91.44 252 PHE A O 1
ATOM 2002 N N . VAL A 1 253 ? -13.703 6.215 4.656 1.00 89.31 253 VAL A N 1
ATOM 2003 C CA . VAL A 1 253 ? -14.469 5.409 5.622 1.00 89.31 253 VAL A CA 1
ATOM 2004 C C . VAL A 1 253 ? -15.884 5.960 5.817 1.00 89.31 253 VAL A C 1
ATOM 2006 O O . VAL A 1 253 ? -16.843 5.190 5.834 1.00 89.31 253 VAL A O 1
ATOM 2009 N N . ALA A 1 254 ? -16.041 7.282 5.939 1.00 88.88 254 ALA A N 1
ATOM 2010 C CA . ALA A 1 254 ? -17.356 7.906 6.079 1.00 88.88 254 ALA A CA 1
ATOM 2011 C C . ALA A 1 254 ? -18.240 7.667 4.843 1.00 88.88 254 ALA A C 1
ATOM 2013 O O . ALA A 1 254 ? -19.421 7.349 4.977 1.00 88.88 254 ALA A O 1
ATOM 2014 N N . GLU A 1 255 ? -17.662 7.776 3.647 1.00 90.88 255 GLU A N 1
ATOM 2015 C CA . GLU A 1 255 ? -18.368 7.545 2.388 1.00 90.88 255 GLU A CA 1
ATOM 2016 C C . GLU A 1 255 ? -18.703 6.063 2.173 1.00 90.88 255 GLU A C 1
ATOM 2018 O O . GLU A 1 255 ? -19.822 5.749 1.777 1.00 90.88 255 GLU A O 1
ATOM 2023 N N . ALA A 1 256 ? -17.782 5.145 2.479 1.00 86.81 256 ALA A N 1
ATOM 2024 C CA . ALA A 1 256 ? -18.019 3.703 2.394 1.00 86.81 256 ALA A CA 1
ATOM 2025 C C . ALA A 1 256 ? -19.159 3.264 3.328 1.00 86.81 256 ALA A C 1
ATOM 2027 O O . ALA A 1 256 ? -20.050 2.521 2.918 1.00 86.81 256 ALA A O 1
ATOM 2028 N N . LYS A 1 257 ? -19.196 3.813 4.551 1.00 85.06 257 LYS A N 1
ATOM 2029 C CA . LYS A 1 257 ? -20.299 3.602 5.498 1.00 85.06 257 LYS A CA 1
ATOM 2030 C C . LYS A 1 257 ? -21.631 4.128 4.960 1.00 85.06 257 LYS A C 1
ATOM 2032 O O . LYS A 1 257 ? -22.655 3.474 5.124 1.00 85.06 257 LYS A O 1
ATOM 2037 N N . ALA A 1 258 ? -21.632 5.292 4.310 1.00 88.88 258 ALA A N 1
ATOM 2038 C CA . ALA A 1 258 ? -22.839 5.856 3.707 1.00 88.88 258 ALA A CA 1
ATOM 2039 C C . ALA A 1 258 ? -23.361 5.021 2.523 1.00 88.88 258 ALA A C 1
ATOM 2041 O O . ALA A 1 258 ? -24.567 4.993 2.288 1.00 88.88 258 ALA A O 1
ATOM 2042 N N . ARG A 1 259 ? -22.470 4.325 1.801 1.00 92.88 259 ARG A N 1
ATOM 2043 C CA . ARG A 1 259 ? -22.820 3.413 0.699 1.00 92.88 259 ARG A CA 1
ATOM 2044 C C . ARG A 1 259 ? -23.209 1.999 1.148 1.00 92.88 259 ARG A C 1
ATOM 2046 O O . ARG A 1 259 ? -23.611 1.212 0.299 1.00 92.88 259 ARG A O 1
ATOM 2053 N N . ALA A 1 260 ? -23.117 1.683 2.443 1.00 85.50 260 ALA A N 1
ATOM 2054 C CA . ALA A 1 260 ? -23.334 0.338 2.988 1.00 85.50 260 ALA A CA 1
ATOM 2055 C C . ALA A 1 260 ? -22.466 -0.746 2.312 1.00 85.50 260 ALA A C 1
ATOM 2057 O O . ALA A 1 260 ? -22.898 -1.883 2.136 1.00 85.50 260 ALA A O 1
ATOM 2058 N N . GLU A 1 261 ? -21.240 -0.388 1.912 1.00 73.25 261 GLU A N 1
ATOM 2059 C CA . GLU A 1 261 ? -20.300 -1.320 1.270 1.00 73.25 261 GLU A CA 1
ATOM 2060 C C . GLU A 1 261 ? -19.621 -2.274 2.267 1.00 73.25 261 GLU A C 1
ATOM 2062 O O . GLU A 1 261 ? -18.999 -3.243 1.835 1.00 73.25 261 GLU A O 1
ATOM 2067 N N . PHE A 1 262 ? -19.763 -2.022 3.576 1.00 57.88 262 PHE A N 1
ATOM 2068 C CA . PHE A 1 262 ? -19.225 -2.821 4.682 1.00 57.88 262 PHE A CA 1
ATOM 2069 C C . PHE A 1 262 ? -20.097 -2.671 5.933 1.00 57.88 262 PHE A C 1
ATOM 2071 O O . PHE A 1 262 ? -20.582 -1.536 6.174 1.00 57.88 262 PHE A O 1
#

Foldseek 3Di:
DDDDPPPPQDPDDPVNLVVLVVVLVPDPDPVVNVVSVVVDDPSNVVVVCVVPDDDPPDPPPDDDDDDDPVVVVVVVVVVVVVVVVVVPDPDWAWDDADPPQRWTKTWDQDPPPGIDIDTDASHQQWHWDWDWDPAWQVNLRHIAIFTKTWGKAFADPVGDGDPDDGQKIKIKIWGDDDPPDDDDPVHQHKTWHIKMWIKGWDFDQDPVRDTDIDIDIDIGTDMDSDDDDDPVSVVSRVVRRVVVVVVVVVVVVVVCVVVVVD

Solvent-accessible surface area (backbone atoms only — not comparable to full-atom values): 15654 Å² total; per-residue (Å²): 132,86,81,84,81,75,79,73,73,83,82,73,56,66,71,63,52,52,53,56,48,52,65,52,71,69,56,99,45,71,70,57,35,54,56,51,60,74,69,58,55,70,67,58,58,50,50,51,48,65,76,68,54,69,89,70,88,72,78,75,77,88,75,88,76,83,70,54,74,66,54,52,50,49,53,51,52,49,51,50,53,51,50,54,58,56,73,68,53,76,91,66,43,79,76,46,71,41,91,87,70,40,38,32,35,30,35,44,80,40,91,98,67,46,77,44,74,46,76,76,31,45,39,92,51,25,36,79,45,82,46,77,45,71,55,32,36,94,66,74,35,68,46,31,35,35,44,28,45,31,40,43,46,37,18,38,88,87,67,44,81,47,97,65,89,55,51,27,39,38,42,33,35,30,47,56,90,52,93,96,62,73,80,54,94,94,43,42,63,33,38,37,74,43,33,32,43,36,39,27,77,40,81,42,71,45,100,86,68,51,76,44,84,46,67,52,75,44,78,49,81,39,72,44,66,73,84,90,75,57,66,75,60,48,54,56,24,50,53,44,42,54,54,55,48,52,54,52,52,53,50,51,53,55,52,40,53,73,67,63,78,109